Protein AF-A0A8H8NZ26-F1 (afdb_monomer_lite)

Secondary structure (DSSP, 8-state):
--PPPP-------------------------------------PPP------PPPPPTT-EEETTTTEEEEE-S-TTTT--S---PPPPP-HHHHHHHTGGGGSHHHHHHHHHHHHH--SHHHHHHHHHSTTTTTTSS-SSHHHHHHHHHTS--SSPPEEEEEEEPPTT-SSPEEEEEEE--HHHHHHHHHH-GGGGGGB--S-EEEE-SSTT--EE--SGGGSHHHHHHHHHHHHHHSS-----EEEEE--EE--SSTT--EE--EEEEETTB-TT-

Radius of gyration: 32.87 Å; chains: 1; bounding box: 56×68×106 Å

Organism: NCBI:txid456999

pLDDT: mean 75.02, std 23.71, range [22.98, 94.75]

Sequence (278 aa):
MGPPVQLEEATNSGNYDQESNGNEGSNIECNESKARVKGMDECKEPVRSRSEEPLPPQGRSWNKAQGVFIENYPNPLAGAPVSNKKQDPPDLVAYMRDCGPLGNPTIFETTKILMTTVPTDEGKDLHIKSTLYCGRVPWDKVEDLLHHVDQLPHGANWRIIEIEVHVEGKDVPHVAHLCAQDVVKIVVELMGNPWFVSYMKFAPERHWTAKKDGERIYNEMWTGDWWWNIQQLLNKAFGDATVAALIVSSNKTQVSILPGGQQVYPVYVLLGNICKSL

Structure (mmCIF, N/CA/C/O backbone):
data_AF-A0A8H8NZ26-F1
#
_entry.id   AF-A0A8H8NZ26-F1
#
loop_
_atom_site.group_PDB
_atom_site.id
_atom_site.type_symbol
_atom_site.label_atom_id
_atom_site.label_alt_id
_atom_site.label_comp_id
_atom_site.label_asym_id
_atom_site.label_entity_id
_atom_site.label_seq_id
_atom_site.pdbx_PDB_ins_code
_atom_site.Cartn_x
_atom_site.Cartn_y
_atom_site.Cartn_z
_atom_site.occupancy
_atom_site.B_iso_or_equiv
_atom_site.auth_seq_id
_atom_site.auth_comp_id
_atom_site.auth_asym_id
_atom_site.auth_atom_id
_atom_site.pdbx_PDB_model_num
ATOM 1 N N . MET A 1 1 ? 13.749 39.927 -34.289 1.00 39.56 1 MET A N 1
ATOM 2 C CA . MET A 1 1 ? 14.383 40.703 -33.204 1.00 39.56 1 MET A CA 1
ATOM 3 C C . MET A 1 1 ? 13.533 41.933 -32.945 1.00 39.56 1 MET A C 1
ATOM 5 O O . MET A 1 1 ? 13.565 42.861 -33.739 1.00 39.56 1 MET A O 1
ATOM 9 N N . GLY A 1 2 ? 12.731 41.892 -31.889 1.00 31.61 2 GLY A N 1
ATOM 10 C CA . GLY A 1 2 ? 12.118 43.056 -31.246 1.00 31.61 2 GLY A CA 1
ATOM 11 C C . GLY A 1 2 ? 12.437 42.938 -29.750 1.00 31.61 2 GLY A C 1
ATOM 12 O O . GLY A 1 2 ? 12.600 41.805 -29.286 1.00 31.61 2 GLY A O 1
ATOM 13 N N . PRO A 1 3 ? 12.646 44.041 -29.018 1.00 35.25 3 PRO A N 1
ATOM 14 C CA . PRO A 1 3 ? 13.147 43.970 -27.651 1.00 35.25 3 PRO A CA 1
ATOM 15 C C . PRO A 1 3 ? 12.059 43.452 -26.693 1.00 35.25 3 PRO A C 1
ATOM 17 O O . PRO A 1 3 ? 10.872 43.660 -26.955 1.00 35.25 3 PRO A O 1
ATOM 20 N N . PRO A 1 4 ? 12.431 42.790 -25.584 1.00 32.41 4 PRO A N 1
ATOM 21 C CA . PRO A 1 4 ? 11.479 42.414 -24.552 1.00 32.41 4 PRO A CA 1
ATOM 22 C C . PRO A 1 4 ? 11.077 43.642 -23.722 1.00 32.41 4 PRO A C 1
ATOM 24 O O . PRO A 1 4 ? 11.914 44.458 -23.338 1.00 32.41 4 PRO A O 1
ATOM 27 N N . VAL A 1 5 ? 9.777 43.747 -23.449 1.00 31.23 5 VAL A N 1
ATOM 28 C CA . VAL A 1 5 ? 9.182 44.705 -22.512 1.00 31.23 5 VAL A CA 1
ATOM 29 C C . VAL A 1 5 ? 9.592 44.303 -21.093 1.00 31.23 5 VAL A C 1
ATOM 31 O O . VAL A 1 5 ? 9.325 43.180 -20.670 1.00 31.23 5 VAL A O 1
ATOM 34 N N . GLN A 1 6 ? 10.263 45.205 -20.376 1.00 28.58 6 GLN A N 1
ATOM 35 C CA . GLN A 1 6 ? 10.531 45.062 -18.946 1.00 28.58 6 GLN A CA 1
ATOM 36 C C . GLN A 1 6 ? 9.267 45.419 -18.157 1.00 28.58 6 GLN A C 1
ATOM 38 O O . GLN A 1 6 ? 8.675 46.471 -18.388 1.00 28.58 6 GLN A O 1
ATOM 43 N N . LEU A 1 7 ? 8.863 44.553 -17.228 1.00 28.59 7 LEU A N 1
ATOM 44 C CA . LEU A 1 7 ? 7.940 44.900 -16.150 1.00 28.59 7 LEU A CA 1
ATOM 45 C C . LEU A 1 7 ? 8.776 45.029 -14.874 1.00 28.59 7 LEU A C 1
ATOM 47 O O . LEU A 1 7 ? 9.417 44.066 -14.458 1.00 28.59 7 LEU A O 1
ATOM 51 N N . GLU A 1 8 ? 8.815 46.242 -14.322 1.00 27.67 8 GLU A N 1
ATOM 52 C CA . GLU A 1 8 ? 9.462 46.579 -13.053 1.00 27.67 8 GLU A CA 1
ATOM 53 C C . GLU A 1 8 ? 8.780 45.855 -11.882 1.00 27.67 8 GLU A C 1
ATOM 55 O O . GLU A 1 8 ? 7.557 45.884 -11.737 1.00 27.67 8 GLU A O 1
ATOM 60 N N . GLU A 1 9 ? 9.587 45.237 -11.018 1.00 28.77 9 GLU A N 1
ATOM 61 C CA . GLU A 1 9 ? 9.164 44.791 -9.693 1.00 28.77 9 GLU A CA 1
ATOM 62 C C . GLU A 1 9 ? 9.082 45.999 -8.752 1.00 28.77 9 GLU A C 1
ATOM 64 O O . GLU A 1 9 ? 10.079 46.668 -8.479 1.00 28.77 9 GLU A O 1
ATOM 69 N N . ALA A 1 10 ? 7.888 46.262 -8.221 1.00 28.14 10 ALA A N 1
ATOM 70 C CA . ALA A 1 10 ? 7.717 47.157 -7.087 1.00 28.14 10 ALA A CA 1
ATOM 71 C C . ALA A 1 10 ? 8.167 46.435 -5.808 1.00 28.14 10 ALA A C 1
ATOM 73 O O . ALA A 1 10 ? 7.547 45.467 -5.363 1.00 28.14 10 ALA A O 1
ATOM 74 N N . THR A 1 11 ? 9.249 46.922 -5.208 1.00 28.94 11 THR A N 1
ATOM 75 C CA . THR A 1 11 ? 9.683 46.553 -3.864 1.00 28.94 11 THR A CA 1
ATOM 76 C C . THR A 1 11 ? 8.694 47.105 -2.837 1.00 28.94 11 THR A C 1
ATOM 78 O O . THR A 1 11 ? 8.390 48.297 -2.829 1.00 28.94 11 THR A O 1
ATOM 81 N N . ASN A 1 12 ? 8.205 46.256 -1.929 1.00 26.59 12 ASN A N 1
ATOM 82 C CA . ASN A 1 12 ? 7.692 46.735 -0.651 1.00 26.59 12 ASN A CA 1
ATOM 83 C C . ASN A 1 12 ? 8.303 45.927 0.496 1.00 26.59 12 ASN A C 1
ATOM 85 O O . ASN A 1 12 ? 8.144 44.713 0.607 1.00 26.59 12 ASN A O 1
ATOM 89 N N . SER A 1 13 ? 9.054 46.664 1.300 1.00 28.92 13 SER A N 1
ATOM 90 C CA . SER A 1 13 ? 9.766 46.290 2.511 1.00 28.92 13 SER A CA 1
ATOM 91 C C . SER A 1 13 ? 8.814 45.935 3.654 1.00 28.92 13 SER A C 1
ATOM 93 O O . SER A 1 13 ? 7.911 46.709 3.970 1.00 28.92 13 SER A O 1
ATOM 95 N N . GLY A 1 14 ? 9.081 44.822 4.336 1.00 25.88 14 GLY A N 1
ATOM 96 C CA . GLY A 1 14 ? 8.487 44.478 5.627 1.00 25.88 14 GLY A CA 1
ATOM 97 C C . GLY A 1 14 ? 9.526 43.788 6.508 1.00 25.88 14 GLY A C 1
ATOM 98 O O . GLY A 1 14 ? 9.921 42.662 6.222 1.00 25.88 14 GLY A O 1
ATOM 99 N N . ASN A 1 15 ? 9.987 44.511 7.530 1.00 25.66 15 ASN A N 1
ATOM 100 C CA . ASN A 1 15 ? 10.986 44.120 8.526 1.00 25.66 15 ASN A CA 1
ATOM 101 C C . ASN A 1 15 ? 10.617 42.837 9.288 1.00 25.66 15 ASN A C 1
ATOM 103 O O . ASN A 1 15 ? 9.482 42.694 9.738 1.00 25.66 15 ASN A O 1
ATOM 107 N N . TYR A 1 16 ? 11.617 41.992 9.548 1.00 25.17 16 TYR A N 1
ATOM 108 C CA . TYR A 1 16 ? 11.635 41.100 10.707 1.00 25.17 16 TYR A CA 1
ATOM 109 C C . TYR A 1 16 ? 12.971 41.262 11.431 1.00 25.17 16 TYR A C 1
ATOM 111 O O . TYR A 1 16 ? 14.024 40.890 10.912 1.00 25.17 16 TYR A O 1
ATOM 119 N N . ASP A 1 17 ? 12.889 41.859 12.617 1.00 28.05 17 ASP A N 1
ATOM 120 C CA . ASP A 1 17 ? 13.993 42.069 13.540 1.00 28.05 17 ASP A CA 1
ATOM 121 C C . ASP A 1 17 ? 14.477 40.736 14.128 1.00 28.05 17 ASP A C 1
ATOM 123 O O . ASP A 1 17 ? 13.695 39.890 14.570 1.00 28.05 17 ASP A O 1
ATOM 127 N N . GLN A 1 18 ? 15.799 40.568 14.122 1.00 27.97 18 GLN A N 1
ATOM 128 C CA . GLN A 1 18 ? 16.526 39.610 14.944 1.00 27.97 18 GLN A CA 1
ATOM 129 C C . GLN A 1 18 ? 16.786 40.252 16.306 1.00 27.97 18 GLN A C 1
ATOM 131 O O . GLN A 1 18 ? 17.376 41.327 16.350 1.00 27.97 18 GLN A O 1
ATOM 136 N N . GLU A 1 19 ? 16.479 39.562 17.403 1.00 28.20 19 GLU A N 1
ATOM 137 C CA . GLU A 1 19 ? 17.112 39.860 18.687 1.00 28.20 19 GLU A CA 1
ATOM 138 C C . GLU A 1 19 ? 17.553 38.597 19.425 1.00 28.20 19 GLU A C 1
ATOM 140 O O . GLU A 1 19 ? 17.043 37.489 19.257 1.00 28.20 19 GLU A O 1
ATOM 145 N N . SER A 1 20 ? 18.621 38.825 20.169 1.00 27.64 20 SER A N 1
ATOM 146 C CA . SER A 1 20 ? 19.724 37.954 20.523 1.00 27.64 20 SER A CA 1
ATOM 147 C C . SER A 1 20 ? 19.650 37.419 21.951 1.00 27.64 20 SER A C 1
ATOM 149 O O . SER A 1 20 ? 18.980 37.966 22.819 1.00 27.64 20 SER A O 1
ATOM 151 N N . ASN A 1 21 ? 20.449 36.377 22.186 1.00 27.86 21 ASN A N 1
ATOM 152 C CA . ASN A 1 21 ? 20.848 35.844 23.487 1.00 27.86 21 ASN A CA 1
ATOM 153 C C . ASN A 1 21 ? 21.190 36.918 24.537 1.00 27.86 21 ASN A C 1
ATOM 155 O O . ASN A 1 21 ? 21.932 37.857 24.253 1.00 27.86 21 ASN A O 1
ATOM 159 N N . GLY A 1 22 ? 20.792 36.655 25.784 1.00 25.78 22 GLY A N 1
ATOM 160 C CA . GLY A 1 22 ? 21.279 37.332 26.983 1.00 25.78 22 GLY A CA 1
ATOM 161 C C . GLY A 1 22 ? 21.255 36.377 28.176 1.00 25.78 22 GLY A C 1
ATOM 162 O O . GLY A 1 22 ? 20.196 35.983 28.651 1.00 25.78 22 GLY A O 1
ATOM 163 N N . ASN A 1 23 ? 22.445 35.972 28.604 1.00 27.66 23 ASN A N 1
ATOM 164 C CA . ASN A 1 23 ? 22.746 35.182 29.792 1.00 27.66 23 ASN A CA 1
ATOM 165 C C . ASN A 1 23 ? 23.060 36.156 30.931 1.00 27.66 23 ASN A C 1
ATOM 167 O O . ASN A 1 23 ? 23.924 36.998 30.723 1.00 27.66 23 ASN A O 1
ATOM 171 N N . GLU A 1 24 ? 22.453 36.027 32.111 1.00 27.73 24 GLU A N 1
ATOM 172 C CA . GLU A 1 24 ? 23.014 36.582 33.350 1.00 27.73 24 GLU A CA 1
ATOM 173 C C . GLU A 1 24 ? 22.367 35.924 34.574 1.00 27.73 24 GLU A C 1
ATOM 175 O O . GLU A 1 24 ? 21.148 35.800 34.680 1.00 27.73 24 GLU A O 1
ATOM 180 N N . GLY A 1 25 ? 23.223 35.423 35.464 1.00 23.91 25 GLY A N 1
ATOM 181 C CA . GLY A 1 25 ? 22.843 34.794 36.720 1.00 23.91 25 GLY A CA 1
ATOM 182 C C . GLY A 1 25 ? 22.971 35.731 37.917 1.00 23.91 25 GLY A C 1
ATOM 183 O O . GLY A 1 25 ? 23.136 36.941 37.778 1.00 23.91 25 GLY A O 1
ATOM 184 N N . SER A 1 26 ? 23.028 35.089 39.091 1.00 26.48 26 SER A N 1
ATOM 185 C CA . SER A 1 26 ? 23.256 35.659 40.429 1.00 26.48 26 SER A CA 1
ATOM 186 C C . SER A 1 26 ? 21.969 36.218 41.077 1.00 26.48 26 SER A C 1
ATOM 188 O O . SER A 1 26 ? 21.142 36.804 40.400 1.00 26.48 26 SER A O 1
ATOM 190 N N . ASN A 1 27 ? 21.690 36.090 42.375 1.00 24.23 27 ASN A N 1
ATOM 191 C CA . ASN A 1 27 ? 22.323 35.420 43.511 1.00 24.23 27 ASN A CA 1
ATOM 192 C C . ASN A 1 27 ? 21.434 35.712 44.750 1.00 24.23 27 ASN A C 1
ATOM 194 O O . ASN A 1 27 ? 20.750 36.731 44.737 1.00 24.23 27 ASN A O 1
ATOM 198 N N . ILE A 1 28 ? 21.589 34.930 45.835 1.00 25.72 28 ILE A N 1
ATOM 199 C CA . ILE A 1 28 ? 21.348 35.333 47.251 1.00 25.72 28 ILE A CA 1
ATOM 200 C C . ILE A 1 28 ? 19.840 35.417 47.647 1.00 25.72 28 ILE A C 1
ATOM 202 O O . ILE A 1 28 ? 19.027 35.947 46.912 1.00 25.72 28 ILE A O 1
ATOM 206 N N . GLU A 1 29 ? 19.314 34.853 48.743 1.00 25.86 29 GLU A N 1
ATOM 207 C CA . GLU A 1 29 ? 19.831 34.667 50.104 1.00 25.86 29 GLU A CA 1
ATOM 208 C C . GLU A 1 29 ? 19.035 33.572 50.849 1.00 25.86 29 GLU A C 1
ATOM 210 O O . GLU A 1 29 ? 17.821 33.442 50.685 1.00 25.86 29 GLU A O 1
ATOM 215 N N . CYS A 1 30 ? 19.720 32.818 51.710 1.00 22.98 30 CYS A N 1
ATOM 216 C CA . CYS 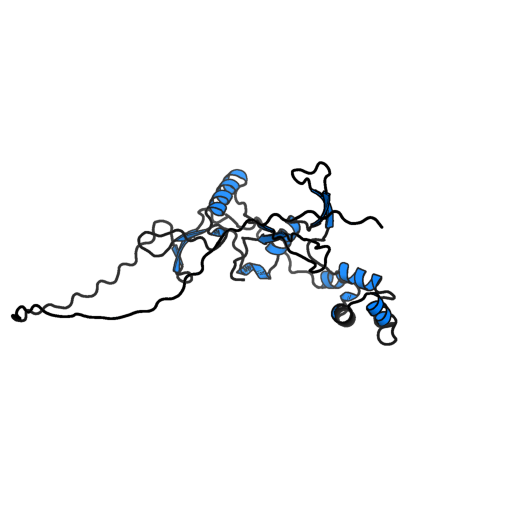A 1 30 ? 19.131 31.921 52.705 1.00 22.98 30 CYS A CA 1
ATOM 217 C C . CYS A 1 30 ? 19.147 32.572 54.099 1.00 22.98 30 CYS A C 1
ATOM 219 O O . CYS A 1 30 ? 20.013 33.398 54.378 1.00 22.98 30 CYS A O 1
ATOM 221 N N . ASN A 1 31 ? 18.310 32.011 54.987 1.00 24.97 31 ASN A N 1
ATOM 222 C CA . ASN A 1 31 ? 18.344 32.048 56.463 1.00 24.97 31 ASN A CA 1
ATOM 223 C C . ASN A 1 31 ? 17.676 33.263 57.136 1.00 24.97 31 ASN A C 1
ATOM 225 O O . ASN A 1 31 ? 17.695 34.368 56.628 1.00 24.97 31 ASN A O 1
ATOM 229 N N . GLU A 1 32 ? 17.055 33.175 58.313 1.00 26.30 32 GLU A N 1
ATOM 230 C CA . GLU A 1 32 ? 16.882 32.115 59.313 1.00 26.30 32 GLU A CA 1
ATOM 231 C C . GLU A 1 32 ? 15.744 32.575 60.247 1.00 26.30 32 GLU A C 1
ATOM 233 O O . GLU A 1 32 ? 15.621 33.764 60.538 1.00 26.30 32 GLU A O 1
ATOM 238 N N . SER A 1 33 ? 14.949 31.663 60.808 1.00 28.77 33 SER A N 1
ATOM 239 C CA . SER A 1 33 ? 14.207 31.937 62.048 1.00 28.77 33 SER A CA 1
ATOM 240 C C . SER A 1 33 ? 14.036 30.647 62.843 1.00 28.77 33 SER A C 1
ATOM 242 O O . SER A 1 33 ? 13.286 29.747 62.476 1.00 28.77 33 SER A O 1
ATOM 244 N N . LYS A 1 34 ? 14.802 30.565 63.933 1.00 28.77 34 LYS A N 1
ATOM 245 C CA . LYS A 1 34 ? 14.852 29.474 64.912 1.00 28.77 34 LYS A CA 1
ATOM 246 C C . LYS A 1 34 ? 13.561 29.385 65.729 1.00 28.77 34 LYS A C 1
ATOM 248 O O . LYS A 1 34 ? 13.158 30.381 66.321 1.00 28.77 34 LYS A O 1
ATOM 253 N N . ALA A 1 35 ? 13.049 28.170 65.938 1.00 27.19 35 ALA A N 1
ATOM 254 C CA . ALA A 1 35 ? 12.317 27.832 67.162 1.00 27.19 35 ALA A CA 1
ATOM 255 C C . ALA A 1 35 ? 12.348 26.321 67.492 1.00 27.19 35 ALA A C 1
ATOM 257 O O . ALA A 1 35 ? 11.622 25.522 66.920 1.00 27.19 35 ALA A O 1
ATOM 258 N N . ARG A 1 36 ? 13.181 25.997 68.494 1.00 26.19 36 ARG A N 1
ATOM 259 C CA . ARG A 1 36 ? 12.934 25.123 69.663 1.00 26.19 36 ARG A CA 1
ATOM 260 C C . ARG A 1 36 ? 12.540 23.643 69.456 1.00 26.19 36 ARG A C 1
ATOM 262 O O . ARG A 1 36 ? 11.397 23.304 69.188 1.00 26.19 36 ARG A O 1
ATOM 269 N N . VAL A 1 37 ? 13.483 22.761 69.802 1.00 30.89 37 VAL A N 1
ATOM 270 C CA . VAL A 1 37 ? 13.300 21.310 69.993 1.00 30.89 37 VAL A CA 1
ATOM 271 C C . VAL A 1 37 ? 12.624 21.006 71.338 1.00 30.89 37 VAL A C 1
ATOM 273 O O . VAL A 1 37 ? 13.026 21.544 72.374 1.00 30.89 37 VAL A O 1
ATOM 276 N N . LYS A 1 38 ? 11.656 20.080 71.335 1.00 29.25 38 LYS A N 1
ATOM 277 C CA . LYS A 1 38 ? 11.239 19.301 72.511 1.00 29.25 38 LYS A CA 1
ATOM 278 C C . LYS A 1 38 ? 10.879 17.867 72.088 1.00 29.25 38 LYS A C 1
ATOM 280 O O . LYS A 1 38 ? 9.922 17.693 71.354 1.00 29.25 38 LYS A O 1
ATOM 285 N N . GLY A 1 39 ? 11.673 16.913 72.586 1.00 30.39 39 GLY A N 1
ATOM 286 C CA . GLY A 1 39 ? 11.290 15.581 73.088 1.00 30.39 39 GLY A CA 1
ATOM 287 C C . GLY A 1 39 ? 10.544 14.601 72.177 1.00 30.39 39 GLY A C 1
ATOM 288 O O . GLY A 1 39 ? 9.402 14.844 71.824 1.00 30.39 39 GLY A O 1
ATOM 289 N N . MET A 1 40 ? 11.195 13.462 71.912 1.00 31.41 40 MET A N 1
ATOM 290 C CA . MET A 1 40 ? 10.670 12.247 71.277 1.00 31.41 40 MET A CA 1
ATOM 291 C C . MET A 1 40 ? 9.328 11.761 71.844 1.00 31.41 40 MET A C 1
ATOM 293 O O . MET A 1 40 ? 9.236 11.512 73.041 1.00 31.41 40 MET A O 1
ATOM 297 N N . ASP A 1 41 ? 8.394 11.471 70.936 1.00 29.70 41 ASP A N 1
ATOM 298 C CA . ASP A 1 41 ? 7.426 10.378 71.055 1.00 29.70 41 ASP A CA 1
ATOM 299 C C . ASP A 1 41 ? 7.602 9.463 69.828 1.00 29.70 41 ASP A C 1
ATOM 301 O O . ASP A 1 41 ? 7.768 9.932 68.698 1.00 29.70 41 ASP A O 1
ATOM 305 N N . GLU A 1 42 ? 7.639 8.150 70.061 1.00 36.75 42 GLU A N 1
ATOM 306 C CA . GLU A 1 42 ? 7.800 7.105 69.045 1.00 36.75 42 GLU A CA 1
ATOM 307 C C . GLU A 1 42 ? 6.646 7.122 68.023 1.00 36.75 42 GLU A C 1
ATOM 309 O O . GLU A 1 42 ? 5.584 6.535 68.237 1.00 36.75 42 GLU A O 1
ATOM 314 N N . CYS A 1 43 ? 6.867 7.735 66.860 1.00 26.91 43 CYS A N 1
ATOM 315 C CA . CYS A 1 43 ? 5.994 7.572 65.700 1.00 26.91 43 CYS A CA 1
ATOM 316 C C . CYS A 1 43 ? 6.454 6.368 64.873 1.00 26.91 43 CYS A C 1
ATOM 318 O O . CYS A 1 43 ? 7.444 6.432 64.144 1.00 26.91 43 CYS A O 1
ATOM 320 N N . LYS A 1 44 ? 5.707 5.265 64.979 1.00 34.75 44 LYS A N 1
ATOM 321 C CA . LYS A 1 44 ? 5.771 4.127 64.052 1.00 34.75 44 LYS A CA 1
ATOM 322 C C . LYS A 1 44 ? 5.661 4.638 62.611 1.00 34.75 44 LYS A C 1
ATOM 324 O O . LYS A 1 44 ? 4.748 5.403 62.304 1.00 34.75 44 LYS A O 1
ATOM 329 N N . GLU A 1 45 ? 6.571 4.205 61.739 1.00 31.34 45 GLU A N 1
ATOM 330 C CA . GLU A 1 45 ? 6.502 4.511 60.308 1.00 31.34 45 GLU A CA 1
ATOM 331 C C . GLU A 1 45 ? 5.134 4.093 59.738 1.00 31.34 45 GLU A C 1
ATOM 333 O O . GLU A 1 45 ? 4.686 2.965 59.987 1.00 31.34 45 GLU A O 1
ATOM 338 N N . PRO A 1 46 ? 4.447 4.951 58.963 1.00 33.62 46 PRO A N 1
ATOM 339 C CA . PRO A 1 46 ? 3.268 4.518 58.245 1.00 3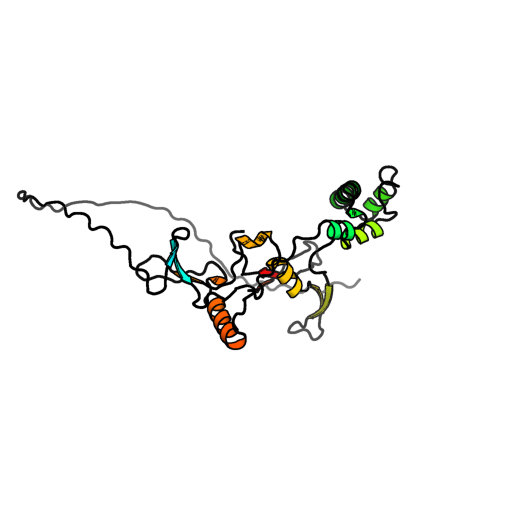3.62 46 PRO A CA 1
ATOM 340 C C . PRO A 1 46 ? 3.711 3.533 57.163 1.00 33.62 46 PRO A C 1
ATOM 342 O O . PRO A 1 46 ? 4.487 3.863 56.265 1.00 33.62 46 PRO A O 1
ATOM 345 N N . VAL A 1 47 ? 3.196 2.308 57.261 1.00 37.91 47 VAL A N 1
ATOM 346 C CA . VAL A 1 47 ? 3.237 1.306 56.195 1.00 37.91 47 VAL A CA 1
ATOM 347 C C . VAL A 1 47 ? 2.821 2.001 54.901 1.00 37.91 47 VAL A C 1
ATOM 349 O O . VAL A 1 47 ? 1.692 2.480 54.803 1.00 37.91 47 VAL A O 1
ATOM 352 N N . ARG A 1 48 ? 3.741 2.086 53.927 1.00 35.00 48 ARG A N 1
ATOM 353 C CA . ARG A 1 48 ? 3.451 2.580 52.574 1.00 35.00 48 ARG A CA 1
ATOM 354 C C . ARG A 1 48 ? 2.225 1.833 52.061 1.00 35.00 48 ARG A C 1
ATOM 356 O O . ARG A 1 48 ? 2.312 0.645 51.743 1.00 35.00 48 ARG A O 1
ATOM 363 N N . SER A 1 49 ? 1.091 2.526 52.001 1.00 36.34 49 SER A N 1
ATOM 364 C CA . SER A 1 49 ? -0.077 2.037 51.292 1.00 36.34 49 SER A CA 1
ATOM 365 C C . SER A 1 49 ? 0.356 1.802 49.852 1.00 36.34 49 SER A C 1
ATOM 367 O O . SER A 1 49 ? 0.914 2.673 49.183 1.00 36.34 49 SER A O 1
ATOM 369 N N . ARG A 1 50 ? 0.187 0.556 49.416 1.00 37.50 50 ARG A N 1
ATOM 370 C CA . ARG A 1 50 ? 0.367 0.137 48.034 1.00 37.50 50 ARG A CA 1
ATOM 371 C C . ARG A 1 50 ? -0.501 1.075 47.193 1.00 37.50 50 ARG A C 1
ATOM 373 O O . ARG A 1 50 ? -1.708 1.109 47.404 1.00 37.50 50 ARG A O 1
ATOM 380 N N . SER A 1 51 ? 0.124 1.880 46.338 1.00 38.91 51 SER A N 1
ATOM 381 C CA . SER A 1 51 ? -0.548 2.801 45.426 1.00 38.91 51 SER A CA 1
ATOM 382 C C . SER A 1 51 ? -1.662 2.035 44.717 1.00 38.91 51 SER A C 1
ATOM 384 O O . SER A 1 51 ? -1.375 1.076 44.002 1.00 38.91 51 SER A O 1
ATOM 386 N N . GLU A 1 52 ? -2.919 2.398 44.971 1.00 42.47 52 GLU A N 1
ATOM 387 C CA . GLU A 1 52 ? -4.050 1.839 44.238 1.00 42.47 52 GLU A CA 1
ATOM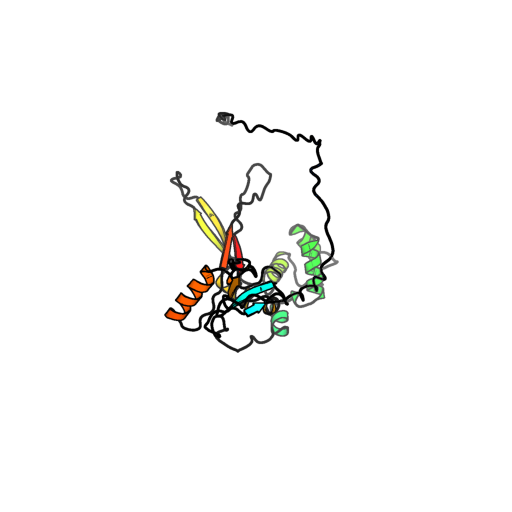 388 C C . GLU A 1 52 ? -3.857 2.194 42.764 1.00 42.47 52 GLU A C 1
ATOM 390 O O . GLU A 1 52 ? -3.833 3.370 42.390 1.00 42.47 52 GLU A O 1
ATOM 395 N N . GLU A 1 53 ? -3.645 1.172 41.935 1.00 44.41 53 GLU A N 1
ATOM 396 C CA . GLU A 1 53 ? -3.678 1.329 40.488 1.00 44.41 53 GLU A CA 1
ATOM 397 C C . GLU A 1 53 ? -5.061 1.889 40.124 1.00 44.41 53 GLU A C 1
ATOM 399 O O . GLU A 1 53 ? -6.073 1.298 40.517 1.00 44.41 53 GLU A O 1
ATOM 404 N N . PRO A 1 54 ? -5.143 3.042 39.434 1.00 49.47 54 PRO A N 1
ATOM 405 C CA . PRO A 1 54 ? -6.426 3.612 39.061 1.00 49.47 54 PRO A CA 1
ATOM 406 C C . PRO A 1 54 ? -7.188 2.591 38.213 1.00 49.47 54 PRO A C 1
ATOM 408 O O . PRO A 1 54 ? -6.694 2.129 37.183 1.00 49.47 54 PRO A O 1
ATOM 411 N N . LEU A 1 55 ? -8.384 2.220 38.677 1.00 52.34 55 LEU A N 1
ATOM 412 C CA . LEU A 1 55 ? -9.278 1.326 37.950 1.00 52.34 55 LEU A CA 1
ATOM 413 C C . LEU A 1 55 ? -9.503 1.896 36.539 1.00 52.34 55 LEU A C 1
ATOM 415 O O . LEU A 1 55 ? -9.781 3.094 36.417 1.00 52.34 55 LEU A O 1
ATOM 419 N N . PRO A 1 56 ? -9.385 1.082 35.475 1.00 57.69 56 PRO A N 1
ATOM 420 C CA . PRO A 1 56 ? -9.652 1.553 34.125 1.00 57.69 56 PRO A CA 1
ATOM 421 C C . PRO A 1 56 ? -11.065 2.154 34.064 1.00 57.69 56 PRO A C 1
ATOM 423 O O . PRO A 1 56 ? -12.012 1.515 34.538 1.00 57.69 56 PRO A O 1
ATOM 426 N N . PRO A 1 57 ? -11.248 3.345 33.462 1.00 64.25 57 PRO A N 1
ATOM 427 C CA . PRO A 1 57 ? -12.575 3.834 33.110 1.00 64.25 57 PRO A CA 1
ATOM 428 C C . PRO A 1 57 ? -13.313 2.738 32.327 1.00 64.25 57 PRO A C 1
ATOM 430 O O . PRO A 1 57 ? -12.705 2.073 31.485 1.00 64.25 57 PRO A O 1
ATOM 433 N N . GLN A 1 58 ? -14.586 2.498 32.654 1.00 66.44 58 GLN A N 1
ATOM 434 C CA . GLN A 1 58 ? -15.362 1.336 32.196 1.00 66.44 58 GLN A CA 1
ATOM 435 C C . GLN A 1 58 ? -15.171 1.040 30.695 1.00 66.44 58 GLN A C 1
ATOM 437 O O . GLN A 1 58 ? -15.258 1.937 29.861 1.00 66.44 58 GLN A O 1
ATOM 442 N N . GLY A 1 59 ? -14.912 -0.230 30.358 1.00 73.56 59 GLY A N 1
ATOM 443 C CA . GLY A 1 59 ? -14.741 -0.697 28.973 1.00 73.56 59 GLY A CA 1
ATOM 444 C C . GLY A 1 59 ? -13.324 -0.572 28.395 1.00 73.56 59 GLY A C 1
ATOM 445 O O . GLY A 1 59 ? -13.116 -0.922 27.234 1.00 73.56 59 GLY A O 1
ATOM 446 N N . ARG A 1 60 ? -12.341 -0.107 29.179 1.00 83.62 60 ARG A N 1
ATOM 447 C CA . ARG A 1 60 ? -10.942 0.038 28.740 1.00 83.62 60 ARG A CA 1
ATOM 448 C C . ARG A 1 60 ? -10.047 -1.066 29.294 1.00 83.62 60 ARG A C 1
ATOM 450 O O . ARG A 1 60 ? -10.141 -1.437 30.461 1.00 83.62 60 ARG A O 1
ATOM 457 N N . SER A 1 61 ? -9.133 -1.550 28.462 1.00 86.81 61 SER A N 1
ATOM 458 C CA . SER A 1 61 ? -8.094 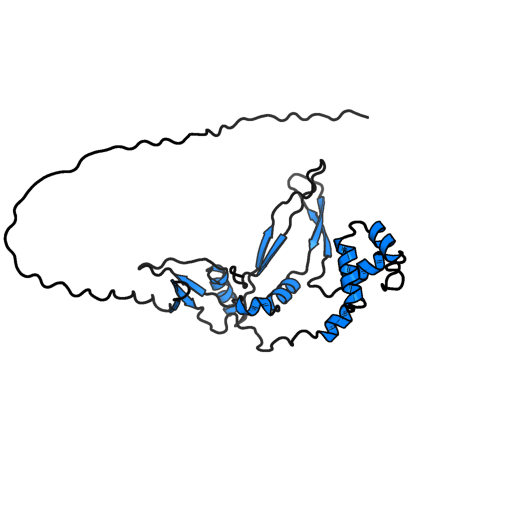-2.515 28.832 1.00 86.81 61 SER A CA 1
ATOM 459 C C . SER A 1 61 ? -6.725 -1.835 28.876 1.00 86.81 61 SER A C 1
ATOM 461 O O . SER A 1 61 ? -6.438 -0.959 28.064 1.00 86.81 61 SER A O 1
ATOM 463 N N . TRP A 1 62 ? -5.878 -2.190 29.843 1.00 87.94 62 TRP A N 1
ATOM 464 C CA . TRP A 1 62 ? -4.523 -1.639 29.931 1.00 87.94 62 TRP A CA 1
ATOM 465 C C . TRP A 1 62 ? -3.574 -2.373 28.981 1.00 87.94 62 TRP A C 1
ATOM 467 O O . TRP A 1 62 ? -3.357 -3.580 29.123 1.00 87.94 62 TRP A O 1
ATOM 477 N N . ASN A 1 63 ? -2.960 -1.645 28.049 1.00 87.19 63 ASN A N 1
ATOM 478 C CA . ASN A 1 63 ? -1.904 -2.170 27.194 1.00 87.19 63 ASN A CA 1
ATOM 479 C C . ASN A 1 63 ? -0.532 -1.819 27.787 1.00 87.19 63 ASN A C 1
ATOM 481 O O . ASN A 1 63 ? -0.070 -0.683 27.692 1.00 87.19 63 ASN A O 1
ATOM 485 N N . LYS A 1 64 ? 0.145 -2.819 28.365 1.00 85.25 64 LYS A N 1
ATOM 486 C CA . LYS A 1 64 ? 1.473 -2.653 28.984 1.00 85.25 64 LYS A CA 1
ATOM 487 C C . LYS A 1 64 ? 2.566 -2.252 27.993 1.00 85.25 64 LYS A C 1
ATOM 489 O O . LYS A 1 64 ? 3.472 -1.529 28.382 1.00 85.25 64 LYS A O 1
ATOM 494 N N . ALA A 1 65 ? 2.498 -2.727 26.748 1.00 84.75 65 ALA A N 1
ATOM 495 C CA . ALA A 1 65 ? 3.531 -2.463 25.747 1.00 84.75 65 ALA A CA 1
ATOM 496 C C . ALA A 1 65 ? 3.517 -1.000 25.289 1.00 84.75 65 ALA A C 1
ATOM 498 O O . ALA A 1 65 ? 4.566 -0.415 25.049 1.00 84.75 65 ALA A O 1
ATOM 499 N N . GLN A 1 66 ? 2.325 -0.409 25.197 1.00 82.88 66 GLN A N 1
ATOM 500 C CA . GLN A 1 66 ? 2.146 0.980 24.774 1.00 82.88 66 GLN A CA 1
ATOM 501 C C . GLN A 1 66 ? 1.992 1.954 25.951 1.00 82.88 66 GLN A C 1
ATOM 503 O O . GLN A 1 66 ? 2.115 3.159 25.759 1.00 82.88 66 GLN A O 1
ATOM 508 N N . GLY A 1 67 ? 1.725 1.457 27.163 1.00 87.94 67 GLY A N 1
ATOM 509 C CA . GLY A 1 67 ? 1.486 2.292 28.341 1.00 87.94 67 GLY A CA 1
ATOM 510 C C . GLY A 1 67 ? 0.195 3.113 28.248 1.00 87.94 67 GLY A C 1
ATOM 511 O O . GLY A 1 67 ? 0.147 4.237 28.748 1.00 87.94 67 GLY A O 1
ATOM 512 N N . VAL A 1 68 ? -0.837 2.580 27.581 1.00 90.50 68 VAL A N 1
ATOM 513 C CA . VAL A 1 68 ? -2.109 3.277 27.321 1.00 90.50 68 VAL A CA 1
ATOM 514 C C . VAL A 1 68 ? -3.315 2.412 27.672 1.00 90.50 68 VAL A C 1
ATOM 516 O O . VAL A 1 68 ? -3.258 1.180 27.631 1.00 90.50 68 VAL A O 1
ATOM 519 N N . PHE A 1 69 ? -4.436 3.063 27.972 1.00 90.81 69 PHE A N 1
ATOM 520 C CA . PHE A 1 69 ? -5.739 2.410 28.054 1.00 90.81 69 PHE A CA 1
ATOM 521 C C . PHE A 1 69 ? -6.378 2.338 26.665 1.00 90.81 69 PHE A C 1
ATOM 523 O O . PHE A 1 69 ? -6.496 3.359 25.989 1.00 90.81 69 PHE A O 1
ATOM 530 N N . ILE A 1 70 ? -6.815 1.147 26.256 1.00 91.88 70 ILE A N 1
ATOM 531 C CA . ILE A 1 70 ? -7.431 0.881 24.953 1.00 91.88 70 ILE A CA 1
ATOM 532 C C . ILE A 1 70 ? -8.893 0.485 25.139 1.00 91.88 70 ILE A C 1
ATOM 534 O O . ILE A 1 70 ? -9.209 -0.485 25.832 1.00 91.88 70 ILE A O 1
ATOM 538 N N . GLU A 1 71 ? -9.774 1.223 24.481 1.00 92.56 71 GLU A N 1
ATOM 539 C CA . GLU A 1 71 ? -11.162 0.857 24.219 1.00 92.56 71 GLU A CA 1
ATOM 540 C C . GLU A 1 71 ? -11.241 0.282 22.799 1.00 92.56 71 GLU A C 1
ATOM 542 O O . GLU A 1 71 ? -10.962 0.973 21.816 1.00 92.56 71 GLU A O 1
ATOM 547 N N . ASN A 1 72 ? -11.582 -1.001 22.700 1.00 91.38 72 ASN A N 1
ATOM 548 C CA . ASN A 1 72 ? -11.769 -1.672 21.416 1.00 91.38 72 ASN A CA 1
ATOM 549 C C . ASN A 1 72 ? -13.160 -1.375 20.861 1.00 91.38 72 ASN A C 1
ATOM 551 O O . ASN A 1 72 ? -14.115 -1.186 21.620 1.00 91.38 72 ASN A O 1
ATOM 555 N N . TYR A 1 73 ? -13.286 -1.380 19.537 1.00 90.19 73 TYR A N 1
ATOM 556 C CA . TYR A 1 73 ? -14.589 -1.237 18.905 1.00 90.19 73 TYR A CA 1
ATOM 557 C C . TYR A 1 73 ? -15.551 -2.370 19.326 1.00 90.19 73 TYR A C 1
ATOM 559 O O . TYR A 1 73 ? -15.142 -3.532 19.325 1.00 90.19 73 TYR A O 1
ATOM 567 N N . PRO A 1 74 ? -16.826 -2.081 19.665 1.00 87.69 74 PRO A N 1
ATOM 568 C CA . PRO A 1 74 ? -17.737 -3.079 20.237 1.00 87.69 74 PRO A CA 1
ATOM 569 C C . PRO A 1 74 ? -18.053 -4.278 19.334 1.00 87.69 74 PRO A C 1
ATOM 571 O O . PRO A 1 74 ? -18.410 -5.339 19.837 1.00 87.69 74 PRO A O 1
ATOM 574 N N . ASN A 1 75 ? -17.965 -4.116 18.010 1.00 83.00 75 ASN A N 1
ATOM 575 C CA . ASN A 1 75 ? -18.210 -5.203 17.066 1.00 83.00 75 ASN A CA 1
ATOM 576 C C . ASN A 1 75 ? -16.900 -5.969 16.785 1.00 83.00 75 ASN A C 1
ATOM 578 O O . ASN A 1 75 ? -16.017 -5.395 16.146 1.00 83.00 75 ASN A O 1
ATOM 582 N N . PRO A 1 76 ? -16.780 -7.251 17.182 1.00 74.88 76 PRO A N 1
ATOM 583 C CA . PRO A 1 76 ? -15.576 -8.051 16.945 1.00 74.88 76 PRO A CA 1
ATOM 584 C C . PRO A 1 76 ? -15.345 -8.387 15.465 1.00 74.88 76 PRO A C 1
ATOM 586 O O . PRO A 1 76 ? -14.235 -8.763 15.097 1.00 74.88 76 PRO A O 1
ATOM 589 N N . LEU A 1 77 ? -16.376 -8.265 14.623 1.00 73.81 77 LEU A N 1
ATOM 590 C CA . LEU A 1 77 ? -16.296 -8.458 13.176 1.00 73.81 77 LEU A CA 1
ATOM 591 C C . LEU A 1 77 ? -16.019 -7.148 12.424 1.00 73.81 77 LEU A C 1
ATOM 593 O O . LEU A 1 77 ? -15.815 -7.176 11.213 1.00 73.81 77 LEU A O 1
ATOM 597 N N . ALA A 1 78 ? -15.978 -5.999 13.111 1.00 71.88 78 ALA A N 1
ATOM 598 C CA . ALA A 1 78 ? -15.591 -4.747 12.472 1.00 71.88 78 ALA A CA 1
ATOM 599 C C . ALA A 1 78 ? -14.143 -4.845 11.987 1.00 71.88 78 ALA A C 1
ATOM 601 O O . ALA A 1 78 ? -13.228 -5.061 12.781 1.00 71.88 78 ALA A O 1
ATOM 602 N N . GLY A 1 79 ? -13.943 -4.696 10.680 1.00 65.12 79 GLY A N 1
ATOM 603 C CA . GLY A 1 79 ? -12.628 -4.883 10.078 1.00 65.12 79 GLY A CA 1
ATOM 604 C C . GLY A 1 79 ? -12.227 -6.340 9.833 1.00 65.12 79 GLY A C 1
ATOM 605 O O . GLY A 1 79 ? -11.128 -6.592 9.346 1.00 65.12 79 GLY A O 1
ATOM 606 N N . ALA A 1 80 ? -13.067 -7.325 10.156 1.00 66.69 80 ALA A N 1
ATOM 607 C CA . ALA A 1 80 ? -12.771 -8.686 9.739 1.00 66.69 80 ALA A CA 1
ATOM 608 C C . ALA A 1 80 ? -12.810 -8.752 8.200 1.00 66.69 80 ALA A C 1
ATOM 610 O O . ALA A 1 80 ? -13.740 -8.214 7.587 1.00 66.69 80 ALA A O 1
ATOM 611 N N . PRO A 1 81 ? -11.831 -9.406 7.545 1.00 61.22 81 PRO A N 1
ATOM 612 C CA . PRO A 1 81 ? -11.949 -9.671 6.123 1.00 61.22 81 PRO A CA 1
ATOM 613 C C . PRO A 1 81 ? -13.245 -10.451 5.885 1.00 61.22 81 PRO A C 1
ATOM 615 O O . PRO A 1 81 ? -13.531 -11.427 6.576 1.00 61.22 81 PRO A O 1
ATOM 618 N N . VAL A 1 82 ? -14.018 -10.036 4.877 1.00 60.34 82 VAL A N 1
ATOM 619 C CA . VAL A 1 82 ? -15.315 -10.643 4.506 1.00 60.34 82 VAL A CA 1
ATOM 620 C C . VAL A 1 82 ? -15.186 -12.151 4.216 1.00 60.34 82 VAL A C 1
ATOM 622 O O . VAL A 1 82 ? -16.168 -12.889 4.209 1.00 60.34 82 VAL A O 1
ATOM 625 N N . SER A 1 83 ? -13.961 -12.636 3.996 1.00 61.22 83 SER A N 1
ATOM 626 C CA . SER A 1 83 ? -13.642 -14.026 3.718 1.00 61.22 83 SER A CA 1
ATOM 627 C C . SER A 1 83 ? -12.404 -14.482 4.492 1.00 61.22 83 SER A C 1
ATOM 629 O O . SER A 1 83 ? -11.371 -13.819 4.479 1.00 61.22 83 SER A O 1
ATOM 631 N N . ASN A 1 84 ? -12.478 -15.685 5.070 1.00 61.34 84 ASN A N 1
ATOM 632 C CA . ASN A 1 84 ? -11.325 -16.398 5.637 1.00 61.34 84 ASN A CA 1
ATOM 633 C C . ASN A 1 84 ? -10.477 -17.115 4.569 1.00 61.34 84 ASN A C 1
ATOM 635 O O . ASN A 1 84 ? -9.518 -17.813 4.909 1.00 61.34 84 ASN A O 1
ATOM 639 N N . LYS A 1 85 ? -10.832 -16.997 3.280 1.00 60.84 85 LYS A N 1
ATOM 640 C CA . LYS A 1 85 ? -10.002 -17.521 2.191 1.00 60.84 85 LYS A CA 1
ATOM 641 C C . LYS A 1 85 ? -8.709 -16.719 2.154 1.00 60.84 85 LYS A C 1
ATOM 643 O O . LYS A 1 85 ? -8.712 -15.550 1.780 1.00 60.84 85 LYS A O 1
ATOM 648 N N . LYS A 1 86 ? -7.613 -17.362 2.542 1.00 64.88 86 LYS A N 1
ATOM 649 C CA . LYS A 1 86 ? -6.275 -16.844 2.273 1.00 64.88 86 LYS A CA 1
ATOM 650 C C . LYS A 1 86 ? -6.078 -16.861 0.762 1.00 64.88 86 LYS A C 1
ATOM 652 O O . LYS A 1 86 ? -6.475 -17.828 0.116 1.00 64.88 86 LYS A O 1
ATOM 657 N N . GLN A 1 87 ? -5.511 -15.791 0.215 1.00 66.38 87 GLN A N 1
ATOM 658 C CA . GLN A 1 87 ? -5.028 -15.821 -1.157 1.00 66.38 87 GLN A CA 1
ATOM 659 C C . GLN A 1 87 ? -4.000 -16.950 -1.257 1.00 66.38 87 GLN A C 1
ATOM 661 O O . GLN A 1 87 ? -3.176 -17.113 -0.349 1.00 66.38 87 GLN A O 1
ATOM 666 N N . ASP A 1 88 ? -4.097 -17.759 -2.311 1.00 70.94 88 ASP A N 1
ATOM 667 C CA . ASP A 1 88 ? -3.107 -18.798 -2.560 1.00 70.94 88 ASP A CA 1
ATOM 668 C C . ASP A 1 88 ? -1.716 -18.153 -2.642 1.00 70.94 88 ASP A C 1
ATOM 670 O O . ASP A 1 88 ? -1.594 -17.005 -3.095 1.00 70.94 88 ASP A O 1
ATOM 674 N N . PRO A 1 89 ? -0.662 -18.841 -2.167 1.00 72.06 89 PRO A N 1
ATOM 675 C CA . PRO A 1 89 ? 0.691 -18.335 -2.319 1.00 72.06 89 PRO A CA 1
ATOM 676 C C . PRO A 1 89 ? 0.951 -18.010 -3.798 1.00 72.06 89 PRO A C 1
ATOM 678 O O . PRO A 1 89 ? 0.457 -18.731 -4.670 1.00 72.06 89 PRO A O 1
ATOM 681 N N . PRO A 1 90 ? 1.701 -16.934 -4.093 1.00 76.12 90 PRO A N 1
ATOM 682 C CA . PRO A 1 90 ? 1.947 -16.528 -5.468 1.00 76.12 90 PRO A CA 1
ATOM 683 C C . PRO A 1 90 ? 2.563 -17.691 -6.251 1.00 76.12 90 PRO A C 1
ATOM 685 O O . PRO A 1 90 ? 3.545 -18.295 -5.811 1.00 76.12 90 PRO A O 1
ATOM 688 N N . ASP A 1 91 ? 1.974 -18.013 -7.403 1.00 85.88 91 ASP A N 1
ATOM 689 C CA . ASP A 1 91 ? 2.500 -19.036 -8.301 1.00 85.88 91 ASP A CA 1
ATOM 690 C C . ASP A 1 91 ? 3.795 -18.518 -8.933 1.00 85.88 91 ASP A C 1
ATOM 692 O O . ASP A 1 91 ? 3.791 -17.770 -9.910 1.00 85.88 91 ASP A O 1
ATOM 696 N N . LEU A 1 92 ? 4.922 -18.917 -8.344 1.00 85.62 92 LEU A N 1
ATOM 697 C CA . LEU A 1 92 ? 6.248 -18.522 -8.808 1.00 85.62 92 LEU A CA 1
ATOM 698 C C . LEU A 1 92 ? 6.545 -19.041 -10.220 1.00 85.62 92 LEU A C 1
ATOM 700 O O . LEU A 1 92 ? 7.339 -18.433 -10.933 1.00 85.62 92 LEU A O 1
ATOM 704 N N . VAL A 1 93 ? 5.926 -20.148 -10.641 1.00 87.31 93 VAL A N 1
ATOM 705 C CA . VAL A 1 93 ? 6.127 -20.706 -11.985 1.00 87.31 93 VAL A CA 1
ATOM 706 C C . VAL A 1 93 ? 5.376 -19.868 -13.013 1.00 87.31 93 VAL A C 1
ATOM 708 O O . VAL A 1 93 ? 5.942 -19.552 -14.060 1.00 87.31 93 VAL A O 1
ATOM 711 N N . ALA A 1 94 ? 4.135 -19.478 -12.710 1.00 87.50 94 ALA A N 1
ATOM 712 C CA . ALA A 1 94 ? 3.398 -18.514 -13.524 1.00 87.50 94 ALA A CA 1
ATOM 713 C C . ALA A 1 94 ? 4.136 -17.171 -13.579 1.00 87.50 94 ALA A C 1
ATOM 715 O O . ALA A 1 94 ? 4.403 -16.681 -14.669 1.00 87.50 94 ALA A O 1
ATOM 716 N N . TYR A 1 95 ? 4.593 -16.657 -12.434 1.00 86.69 95 TYR A N 1
ATOM 717 C CA . TYR A 1 95 ? 5.367 -15.415 -12.366 1.00 86.69 95 TYR A CA 1
ATOM 718 C C . TYR A 1 95 ? 6.613 -15.453 -13.262 1.00 86.69 95 TYR A C 1
ATOM 720 O O . TYR A 1 95 ? 6.826 -14.560 -14.076 1.00 86.69 95 TYR A O 1
ATOM 728 N N . MET A 1 96 ? 7.422 -16.515 -13.168 1.00 89.69 96 MET A N 1
ATOM 729 C CA . MET A 1 96 ? 8.627 -16.658 -13.995 1.00 89.69 96 MET A CA 1
ATOM 730 C C . MET A 1 96 ? 8.308 -16.809 -15.485 1.00 89.69 96 MET A C 1
ATOM 732 O O . MET A 1 96 ? 9.101 -16.377 -16.320 1.00 89.69 96 MET A O 1
ATOM 736 N N . ARG A 1 97 ? 7.162 -17.409 -15.832 1.00 88.25 97 ARG A N 1
ATOM 737 C CA . ARG A 1 97 ? 6.681 -17.480 -17.217 1.00 88.25 97 ARG A CA 1
ATOM 738 C C . ARG A 1 97 ? 6.279 -16.098 -17.730 1.00 88.25 97 ARG A C 1
ATOM 740 O O . ARG A 1 97 ? 6.626 -15.761 -18.859 1.00 88.25 97 ARG A O 1
ATOM 747 N N . ASP A 1 98 ? 5.594 -15.317 -16.905 1.00 89.50 98 ASP A N 1
ATOM 748 C CA . ASP A 1 98 ? 5.115 -13.978 -17.252 1.00 89.50 98 ASP A CA 1
ATOM 749 C C . ASP A 1 98 ? 6.271 -12.974 -17.403 1.00 89.50 98 ASP A C 1
ATOM 751 O O . ASP A 1 98 ? 6.176 -12.041 -18.192 1.00 89.50 98 ASP A O 1
ATOM 755 N N . CYS A 1 99 ? 7.414 -13.213 -16.748 1.00 91.00 99 CYS A N 1
ATOM 756 C CA . CYS A 1 99 ? 8.656 -12.462 -16.980 1.00 91.00 99 CYS A CA 1
ATOM 757 C C . CYS A 1 99 ? 9.272 -12.671 -18.381 1.00 91.00 99 CYS A C 1
ATOM 759 O O . CYS A 1 99 ? 10.261 -12.014 -18.717 1.00 91.00 99 CYS A O 1
ATOM 761 N N . GLY A 1 100 ? 8.767 -13.608 -19.193 1.00 91.81 100 GLY A N 1
ATOM 762 C CA . GLY A 1 100 ? 9.288 -13.866 -20.535 1.00 91.81 100 GLY A CA 1
ATOM 763 C C . GLY A 1 100 ? 10.792 -14.195 -20.526 1.00 91.81 100 GLY A C 1
ATOM 764 O O . GLY A 1 100 ? 11.251 -14.971 -19.681 1.00 91.81 100 GLY A O 1
ATOM 765 N N . PRO A 1 101 ? 11.611 -13.609 -21.424 1.00 92.44 101 PRO A N 1
ATOM 766 C CA . PRO A 1 101 ? 13.054 -13.871 -21.446 1.00 92.44 101 PRO A CA 1
ATOM 767 C C . PRO A 1 101 ? 13.799 -13.417 -20.184 1.00 92.44 101 PRO A C 1
ATOM 769 O O . PRO A 1 101 ? 14.869 -13.947 -19.880 1.00 92.44 101 PRO A O 1
ATOM 772 N N . LEU A 1 102 ? 13.229 -12.474 -19.426 1.00 93.44 102 LEU A N 1
ATOM 773 C CA . LEU A 1 102 ? 13.781 -12.002 -18.155 1.00 93.44 102 LEU A CA 1
ATOM 774 C C . LEU A 1 102 ? 13.559 -12.994 -17.004 1.00 93.44 102 LEU A C 1
ATOM 776 O O . LEU A 1 102 ? 14.152 -12.825 -15.943 1.00 93.44 102 LEU A O 1
ATOM 780 N N . GLY A 1 103 ? 12.783 -14.065 -17.210 1.00 90.38 103 GLY A N 1
ATOM 781 C CA . GLY A 1 103 ? 12.735 -15.200 -16.284 1.00 90.38 103 GLY A CA 1
ATOM 782 C C . GLY A 1 103 ? 14.054 -15.988 -16.218 1.00 90.38 103 GLY A C 1
ATOM 783 O O . GLY A 1 103 ? 14.273 -16.752 -15.280 1.00 90.38 103 GLY A O 1
ATOM 784 N N . ASN A 1 104 ? 14.962 -15.804 -17.188 1.00 92.50 104 ASN A N 1
ATOM 785 C CA . ASN A 1 104 ? 16.304 -16.379 -17.142 1.00 92.50 104 ASN A CA 1
ATOM 786 C C . ASN A 1 104 ? 17.238 -15.504 -16.274 1.00 92.50 104 ASN A C 1
ATOM 788 O O . ASN A 1 104 ? 17.475 -14.346 -16.630 1.00 92.50 104 ASN A O 1
ATOM 792 N N . PRO A 1 105 ? 17.852 -16.047 -15.203 1.00 91.88 105 PRO A N 1
ATOM 793 C CA . PRO A 1 105 ? 18.694 -15.269 -14.290 1.00 91.88 105 PRO A CA 1
ATOM 794 C C . PRO A 1 105 ? 19.872 -14.550 -14.959 1.00 91.88 105 PRO A C 1
ATOM 796 O O . PRO A 1 105 ? 20.176 -13.413 -14.608 1.00 91.88 105 PRO A O 1
ATOM 799 N N . THR A 1 106 ? 20.520 -15.175 -15.945 1.00 92.88 106 THR A N 1
ATOM 800 C CA . THR A 1 106 ? 21.671 -14.590 -16.652 1.00 92.88 106 THR A CA 1
ATOM 801 C C . THR A 1 106 ? 21.244 -13.435 -17.557 1.00 92.88 106 THR A C 1
ATOM 803 O O . THR A 1 106 ? 21.926 -12.409 -17.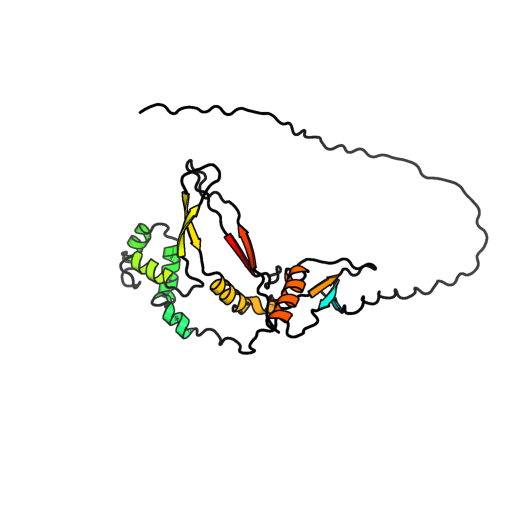630 1.00 92.88 106 THR A O 1
ATOM 806 N N . ILE A 1 107 ? 20.095 -13.575 -18.224 1.00 93.75 107 ILE A N 1
ATOM 807 C CA . ILE A 1 107 ? 19.518 -12.510 -19.055 1.00 93.75 107 ILE A CA 1
ATOM 808 C C . ILE A 1 107 ? 19.061 -11.348 -18.164 1.00 93.75 107 ILE A C 1
ATOM 810 O O . ILE A 1 107 ? 19.323 -10.187 -18.485 1.00 93.75 107 ILE A O 1
ATOM 814 N N . PHE A 1 108 ? 18.442 -11.648 -17.020 1.00 94.00 108 PHE A N 1
ATOM 815 C CA . PHE A 1 108 ? 18.027 -10.647 -16.041 1.00 94.00 108 PHE A CA 1
ATOM 816 C C . PHE A 1 108 ? 19.217 -9.865 -15.471 1.00 94.00 108 PHE A C 1
ATOM 818 O O . PHE A 1 108 ? 19.190 -8.636 -15.435 1.00 94.00 108 PHE A O 1
ATOM 825 N N . GLU A 1 109 ? 20.290 -10.551 -15.073 1.00 93.81 109 GLU A N 1
ATOM 826 C CA . GLU A 1 109 ? 21.507 -9.907 -14.567 1.00 93.81 109 GLU A CA 1
ATOM 827 C C . GLU A 1 109 ? 22.151 -9.002 -15.625 1.00 93.81 109 GLU A C 1
ATOM 829 O O . GLU A 1 109 ? 22.469 -7.845 -15.345 1.00 93.81 109 GLU A O 1
ATOM 834 N N . THR A 1 110 ? 22.259 -9.490 -16.863 1.00 92.69 110 THR A N 1
ATOM 835 C CA . THR A 1 110 ? 22.766 -8.705 -17.997 1.00 92.69 110 THR A CA 1
ATOM 836 C C . THR A 1 110 ? 21.923 -7.449 -18.224 1.00 92.69 110 THR A C 1
ATOM 838 O O . THR A 1 110 ? 22.456 -6.347 -18.347 1.00 92.69 110 THR A O 1
ATOM 841 N N . THR A 1 111 ? 20.599 -7.600 -18.207 1.00 92.81 111 THR A N 1
ATOM 842 C CA . THR A 1 111 ? 19.641 -6.494 -18.346 1.00 92.81 111 THR A CA 1
ATOM 843 C C . THR A 1 111 ? 19.806 -5.472 -17.235 1.00 92.81 111 THR A C 1
ATOM 845 O O . THR A 1 111 ? 19.887 -4.275 -17.502 1.00 92.81 111 THR A O 1
ATOM 848 N N . LYS A 1 112 ? 19.926 -5.930 -15.986 1.00 93.19 112 LYS A N 1
ATOM 849 C CA . LYS A 1 112 ? 20.156 -5.065 -14.830 1.00 93.19 112 LYS A CA 1
ATOM 850 C C . LYS A 1 112 ? 21.433 -4.241 -14.997 1.00 93.19 112 LYS A C 1
ATOM 852 O O . LYS A 1 112 ? 21.416 -3.043 -14.716 1.00 93.19 112 LYS A O 1
ATOM 857 N N . ILE A 1 113 ? 22.523 -4.847 -15.470 1.00 92.12 113 ILE A N 1
ATOM 858 C CA . ILE A 1 113 ? 23.778 -4.133 -15.741 1.00 92.12 113 ILE A CA 1
ATOM 859 C C . ILE A 1 113 ? 23.553 -3.069 -16.818 1.00 92.12 113 ILE A C 1
ATOM 861 O O . ILE A 1 113 ? 23.888 -1.908 -16.587 1.00 92.12 113 ILE A O 1
ATOM 865 N N . LEU A 1 114 ? 22.934 -3.416 -17.950 1.00 91.44 114 LEU A N 1
ATOM 866 C CA . LEU A 1 114 ? 22.662 -2.460 -19.030 1.00 91.44 114 LEU A CA 1
ATOM 867 C C . LEU A 1 114 ? 21.791 -1.286 -18.560 1.00 91.44 114 LEU A C 1
ATOM 869 O O . LEU A 1 114 ? 22.122 -0.136 -18.833 1.00 91.44 114 LEU A O 1
ATOM 873 N N . MET A 1 115 ? 20.731 -1.556 -17.796 1.00 91.88 115 MET A N 1
ATOM 874 C CA . MET A 1 115 ? 19.805 -0.526 -17.312 1.00 91.88 115 MET A CA 1
ATOM 875 C C . MET A 1 115 ? 20.413 0.402 -16.257 1.00 91.88 115 MET A C 1
ATOM 877 O O . MET A 1 115 ? 19.991 1.548 -16.139 1.00 91.88 115 MET A O 1
ATOM 881 N N . THR A 1 116 ? 21.386 -0.076 -15.478 1.00 91.81 116 THR A N 1
ATOM 882 C CA . THR A 1 116 ? 21.985 0.701 -14.378 1.00 91.81 116 THR A CA 1
ATOM 883 C C . THR A 1 116 ? 23.270 1.417 -14.774 1.00 91.81 116 THR A C 1
ATOM 885 O O . THR A 1 116 ? 23.563 2.480 -14.235 1.00 91.81 116 THR A O 1
ATOM 888 N N . THR A 1 117 ? 24.044 0.849 -15.699 1.00 90.75 117 THR A N 1
ATOM 889 C CA . THR A 1 117 ? 25.359 1.387 -16.085 1.00 90.75 117 THR A CA 1
ATOM 890 C C . THR A 1 117 ? 25.316 2.227 -17.355 1.00 90.75 117 THR A C 1
ATOM 892 O O . THR A 1 117 ? 26.152 3.118 -17.510 1.00 90.75 117 THR A O 1
ATOM 895 N N . VAL A 1 118 ? 24.352 1.982 -18.249 1.00 88.56 118 VAL A N 1
ATOM 896 C CA . VAL A 1 118 ? 24.274 2.646 -19.554 1.00 88.56 118 VAL A CA 1
ATOM 897 C C . VAL A 1 118 ? 23.083 3.611 -19.589 1.00 88.56 118 VAL A C 1
ATOM 899 O O . VAL A 1 118 ? 21.935 3.178 -19.698 1.00 88.56 118 VAL A O 1
ATOM 902 N N . PRO A 1 119 ? 23.321 4.933 -19.514 1.00 80.56 119 PRO A N 1
ATOM 903 C CA . PRO A 1 119 ? 22.242 5.902 -19.346 1.00 80.56 119 PRO A CA 1
ATOM 904 C C . PRO A 1 119 ? 21.447 6.152 -20.633 1.00 80.56 119 PRO A C 1
ATOM 906 O O . PRO A 1 119 ? 20.248 6.400 -20.565 1.00 80.56 119 PRO A O 1
ATOM 909 N N . THR A 1 120 ? 22.079 6.069 -21.807 1.00 91.69 120 THR A N 1
ATOM 910 C CA . THR A 1 120 ? 21.437 6.385 -23.093 1.00 91.69 120 THR A CA 1
ATOM 911 C C . THR A 1 120 ? 20.944 5.135 -23.804 1.00 91.69 120 THR A C 1
ATOM 913 O O . THR A 1 120 ? 21.532 4.061 -23.677 1.00 91.69 120 THR A O 1
ATOM 916 N N . ASP A 1 121 ? 19.866 5.264 -24.570 1.00 91.50 121 ASP A N 1
ATOM 917 C CA . ASP A 1 121 ? 19.329 4.142 -25.344 1.00 91.50 121 ASP A CA 1
ATOM 918 C C . ASP A 1 121 ? 20.258 3.768 -26.496 1.00 91.50 121 ASP A C 1
ATOM 920 O O . ASP A 1 121 ? 20.521 2.589 -26.694 1.00 91.50 121 ASP A O 1
ATOM 924 N N . GLU A 1 122 ? 20.886 4.753 -27.144 1.00 91.38 122 GLU A N 1
ATOM 925 C CA . GLU A 1 122 ? 21.944 4.530 -28.142 1.00 91.38 122 GLU A CA 1
ATOM 926 C C . GLU A 1 122 ? 23.118 3.715 -27.578 1.00 91.38 122 GLU A C 1
ATOM 928 O O . GLU A 1 122 ? 23.642 2.818 -28.240 1.00 91.38 122 GLU A O 1
ATOM 933 N N . GLY A 1 123 ? 23.518 3.993 -26.332 1.00 90.56 123 GLY A N 1
ATOM 934 C CA . GLY A 1 123 ? 24.565 3.239 -25.651 1.00 90.56 123 GLY A CA 1
ATOM 935 C C . GLY A 1 123 ? 24.146 1.793 -25.398 1.00 90.56 123 GLY A C 1
ATOM 936 O O . GLY A 1 123 ? 24.927 0.873 -25.648 1.00 90.56 123 GLY A O 1
ATOM 937 N N . LYS A 1 124 ? 22.908 1.572 -24.935 1.00 92.44 124 LYS A N 1
ATOM 938 C CA . LYS A 1 124 ? 22.370 0.218 -24.717 1.00 92.44 124 LYS A CA 1
ATOM 939 C C . LYS A 1 124 ? 22.320 -0.554 -26.035 1.00 92.44 124 LYS A C 1
ATOM 941 O O . LYS A 1 124 ? 22.737 -1.708 -26.078 1.00 92.44 124 LYS A O 1
ATOM 946 N N . ASP A 1 125 ? 21.904 0.107 -27.109 1.00 92.62 125 ASP A N 1
ATOM 947 C CA . ASP A 1 125 ? 21.829 -0.456 -28.456 1.00 92.62 125 ASP A CA 1
ATOM 948 C C . ASP A 1 125 ? 23.210 -0.883 -28.978 1.00 92.62 125 ASP A C 1
ATOM 950 O O . ASP A 1 125 ? 23.375 -1.979 -29.523 1.00 92.62 125 ASP A O 1
ATOM 954 N N . LEU A 1 126 ? 24.235 -0.054 -28.746 1.00 92.25 126 LEU A N 1
ATOM 955 C CA . LEU A 1 126 ? 25.624 -0.381 -29.069 1.00 92.25 126 LEU A CA 1
ATOM 956 C C . LEU A 1 126 ? 26.114 -1.602 -28.279 1.00 92.25 126 LEU A C 1
ATOM 958 O O . LEU A 1 126 ? 26.774 -2.478 -28.842 1.00 92.25 126 LEU A O 1
ATOM 962 N N . HIS A 1 127 ? 25.785 -1.680 -26.987 1.00 90.81 127 HIS A N 1
ATOM 963 C CA . HIS A 1 127 ? 26.141 -2.827 -26.158 1.00 90.81 127 HIS A CA 1
ATOM 964 C C . HIS A 1 127 ? 25.456 -4.107 -26.639 1.00 90.81 127 HIS A C 1
ATOM 966 O O . HIS A 1 127 ? 26.154 -5.097 -26.849 1.00 90.81 127 HIS A O 1
ATOM 972 N N . ILE A 1 128 ? 24.147 -4.085 -26.893 1.00 92.25 128 ILE A N 1
ATOM 973 C CA . ILE A 1 128 ? 23.387 -5.238 -27.406 1.00 92.25 128 ILE A CA 1
ATOM 974 C C . ILE A 1 128 ? 24.022 -5.789 -28.694 1.00 92.25 128 ILE A C 1
ATOM 976 O O . ILE A 1 128 ? 24.229 -6.996 -28.819 1.00 92.25 128 ILE A O 1
ATOM 980 N N . LYS A 1 129 ? 24.427 -4.901 -29.610 1.00 91.06 129 LYS A N 1
ATOM 981 C CA . LYS A 1 129 ? 25.053 -5.261 -30.895 1.00 91.06 129 LYS A CA 1
ATOM 982 C C . LYS A 1 129 ? 26.536 -5.637 -30.788 1.00 91.06 129 LYS A C 1
ATOM 984 O O . LYS A 1 129 ? 27.114 -6.146 -31.749 1.00 91.06 129 LYS A O 1
ATOM 989 N N . SER A 1 130 ? 27.176 -5.385 -29.647 1.00 91.62 130 SER A N 1
ATOM 990 C CA . SER A 1 130 ? 28.596 -5.687 -29.449 1.00 91.62 130 SER A CA 1
ATOM 991 C C . SER A 1 130 ? 28.856 -7.192 -29.370 1.00 91.62 130 SER A C 1
ATOM 993 O O . SER A 1 130 ? 27.997 -7.973 -28.967 1.00 91.62 130 SER A O 1
ATOM 995 N N . THR A 1 131 ? 30.087 -7.612 -29.659 1.00 89.69 131 THR A N 1
ATOM 996 C CA . THR A 1 131 ? 30.511 -9.024 -29.576 1.00 89.69 131 THR A CA 1
ATOM 997 C C . THR A 1 131 ? 30.380 -9.636 -28.179 1.00 89.69 131 THR A C 1
ATOM 999 O O . THR A 1 131 ? 30.389 -10.858 -28.045 1.00 89.69 131 THR A O 1
ATOM 1002 N N . LEU A 1 132 ? 30.264 -8.809 -27.136 1.00 86.25 132 LEU A N 1
ATOM 1003 C CA . LEU A 1 132 ? 30.094 -9.265 -25.759 1.00 86.25 132 LEU A CA 1
ATOM 1004 C C . LEU A 1 132 ? 28.676 -9.769 -25.469 1.00 86.25 132 LEU A C 1
ATOM 1006 O O . LEU A 1 132 ? 28.535 -10.691 -24.663 1.00 86.25 132 LEU A O 1
ATOM 1010 N N . TYR A 1 133 ? 27.659 -9.183 -26.107 1.00 87.31 133 TYR A N 1
ATOM 1011 C CA . TYR A 1 133 ? 26.244 -9.441 -25.812 1.00 87.31 133 TYR A CA 1
ATOM 1012 C C . TYR A 1 133 ? 25.469 -10.020 -27.000 1.00 87.31 133 TYR A C 1
ATOM 1014 O O . TYR A 1 133 ? 24.501 -10.750 -26.786 1.00 87.31 133 TYR A O 1
ATOM 1022 N N . CYS A 1 134 ? 25.916 -9.768 -28.232 1.00 85.69 134 CYS A N 1
ATOM 1023 C CA . CYS A 1 134 ? 25.309 -10.303 -29.446 1.00 85.69 134 CYS A CA 1
ATOM 1024 C C . CYS A 1 134 ? 25.192 -11.837 -29.371 1.00 85.69 134 CYS A C 1
ATOM 1026 O O . CYS A 1 134 ? 26.160 -12.538 -29.062 1.00 85.69 134 CYS A O 1
ATOM 1028 N N . GLY A 1 135 ? 23.979 -12.353 -29.592 1.00 85.62 135 GLY A N 1
ATOM 1029 C CA . GLY A 1 135 ? 23.648 -13.779 -29.487 1.00 85.62 135 GLY A CA 1
ATOM 1030 C C . GLY A 1 135 ? 23.587 -14.343 -28.059 1.00 85.62 135 GLY A C 1
ATOM 1031 O O . GLY A 1 135 ? 23.255 -15.515 -27.891 1.00 85.62 135 GLY A O 1
ATOM 1032 N N . ARG A 1 136 ? 23.898 -13.544 -27.027 1.00 87.88 136 ARG A N 1
ATOM 1033 C CA . ARG A 1 136 ? 23.756 -13.918 -25.604 1.00 87.88 136 ARG A CA 1
ATOM 1034 C C . ARG A 1 136 ? 22.509 -13.330 -24.955 1.00 87.88 136 ARG A C 1
ATOM 1036 O O . ARG A 1 136 ? 22.043 -13.861 -23.951 1.00 87.88 136 ARG A O 1
ATOM 1043 N N . VAL A 1 137 ? 21.990 -12.243 -25.515 1.00 91.50 137 VAL A N 1
ATOM 1044 C CA . VAL A 1 137 ? 20.710 -11.644 -25.140 1.00 91.50 137 VAL A CA 1
ATOM 1045 C C . VAL A 1 137 ? 19.677 -11.886 -26.249 1.00 91.50 137 VAL A C 1
ATOM 1047 O O . VAL A 1 137 ? 20.064 -12.042 -27.405 1.00 91.50 137 VAL A O 1
ATOM 1050 N N . PRO A 1 138 ? 18.374 -11.939 -25.925 1.00 92.62 138 PRO A N 1
ATOM 1051 C CA . PRO A 1 138 ? 17.313 -12.257 -26.885 1.00 92.62 138 PRO A CA 1
ATOM 1052 C C . PRO A 1 138 ? 16.889 -11.065 -27.760 1.00 92.62 138 PRO A C 1
ATOM 1054 O O . PRO A 1 138 ? 15.931 -11.189 -28.515 1.00 92.62 138 PRO A O 1
ATOM 1057 N N . TRP A 1 139 ? 17.546 -9.913 -27.621 1.00 93.56 139 TRP A N 1
ATOM 1058 C CA . TRP A 1 139 ? 17.151 -8.655 -28.249 1.00 93.56 139 TRP A CA 1
ATOM 1059 C C . TRP A 1 139 ? 18.154 -8.233 -29.314 1.00 93.56 139 TRP A C 1
ATOM 1061 O O . TRP A 1 139 ? 19.360 -8.290 -29.074 1.00 93.56 139 TRP A O 1
ATOM 1071 N N . ASP A 1 140 ? 17.648 -7.732 -30.438 1.00 90.06 140 ASP A N 1
ATOM 1072 C CA . ASP A 1 140 ? 18.464 -7.113 -31.490 1.00 90.06 140 ASP A CA 1
ATOM 1073 C C . ASP A 1 140 ? 18.510 -5.580 -31.354 1.00 90.06 140 ASP A C 1
ATOM 1075 O O . ASP A 1 140 ? 19.421 -4.921 -31.874 1.00 90.06 140 ASP A O 1
ATOM 1079 N N . LYS A 1 141 ? 17.523 -5.011 -30.648 1.00 92.38 141 LYS A N 1
ATOM 1080 C CA . LYS A 1 141 ? 17.373 -3.581 -30.373 1.00 92.38 141 LYS A CA 1
ATOM 1081 C C . LYS A 1 141 ? 17.010 -3.330 -28.913 1.00 92.38 141 LYS A C 1
ATOM 1083 O O . LYS A 1 141 ? 16.362 -4.144 -28.257 1.00 92.38 141 LYS A O 1
ATOM 1088 N N . VAL A 1 142 ? 17.367 -2.150 -28.427 1.00 93.44 142 VAL A N 1
ATOM 1089 C CA . VAL A 1 142 ? 17.019 -1.637 -27.101 1.00 93.44 142 VAL A CA 1
ATOM 1090 C C . VAL A 1 142 ? 15.507 -1.515 -26.917 1.00 93.44 142 VAL A C 1
ATOM 1092 O O . VAL A 1 142 ? 15.018 -1.720 -25.815 1.00 93.44 142 VAL A O 1
ATOM 1095 N N . GLU A 1 143 ? 14.753 -1.255 -27.984 1.00 94.00 143 GLU A N 1
ATOM 1096 C CA . GLU A 1 143 ? 13.286 -1.209 -27.943 1.00 94.00 143 GLU A CA 1
ATOM 1097 C C . GLU A 1 143 ? 12.696 -2.536 -27.445 1.00 94.00 143 GLU A C 1
ATOM 1099 O O . GLU A 1 143 ? 11.835 -2.532 -26.570 1.00 94.00 143 GLU A O 1
ATOM 1104 N N . ASP A 1 144 ? 13.214 -3.671 -27.927 1.00 93.75 144 ASP A N 1
ATOM 1105 C CA . ASP A 1 144 ? 12.748 -4.998 -27.511 1.00 93.75 144 ASP A CA 1
ATOM 1106 C C . ASP A 1 144 ? 13.151 -5.305 -26.055 1.00 93.75 144 ASP A C 1
ATOM 1108 O O . ASP A 1 144 ? 12.413 -5.961 -25.312 1.00 93.75 144 ASP A O 1
ATOM 1112 N N . LEU A 1 145 ? 14.322 -4.809 -25.630 1.00 93.62 145 LEU A N 1
ATOM 1113 C CA . LEU A 1 145 ? 14.769 -4.867 -24.236 1.00 93.62 145 LEU A CA 1
ATOM 1114 C C . LEU A 1 145 ? 13.797 -4.109 -23.330 1.00 93.62 145 LEU A C 1
ATOM 1116 O O . LEU A 1 145 ? 13.287 -4.684 -22.368 1.00 93.62 145 LEU A O 1
ATOM 1120 N N . LEU A 1 146 ? 13.539 -2.839 -23.641 1.00 93.12 146 LEU A N 1
ATOM 1121 C CA . LEU A 1 146 ? 12.651 -1.980 -22.861 1.00 93.12 146 LEU A CA 1
ATOM 1122 C C . LEU A 1 146 ? 11.229 -2.539 -22.842 1.00 93.12 146 LEU A C 1
ATOM 1124 O O . LEU A 1 146 ? 10.611 -2.580 -21.785 1.00 93.12 146 LEU A O 1
ATOM 1128 N N . HIS A 1 147 ? 10.758 -3.087 -23.963 1.00 92.06 147 HIS A N 1
ATOM 1129 C CA . HIS A 1 147 ? 9.456 -3.737 -24.034 1.00 92.06 147 HIS A CA 1
ATOM 1130 C C . HIS A 1 147 ? 9.323 -4.910 -23.053 1.00 92.06 147 HIS A C 1
ATOM 1132 O O . HIS A 1 147 ? 8.324 -5.002 -22.343 1.00 92.06 147 HIS A O 1
ATOM 1138 N N . HIS A 1 148 ? 10.324 -5.794 -22.965 1.00 92.50 148 HIS A N 1
ATOM 1139 C CA . HIS A 1 148 ? 10.295 -6.886 -21.985 1.00 92.50 148 HIS A CA 1
ATOM 1140 C C . HIS A 1 148 ? 10.468 -6.396 -20.543 1.00 92.50 148 HIS A C 1
ATOM 1142 O O . HIS A 1 148 ? 9.894 -6.996 -19.637 1.00 92.50 148 HIS A O 1
ATOM 1148 N N . VAL A 1 149 ? 11.219 -5.314 -20.317 1.00 91.25 149 VAL A N 1
ATOM 1149 C CA . VAL A 1 149 ? 11.316 -4.684 -18.990 1.00 91.25 149 VAL A CA 1
ATOM 1150 C C . VAL A 1 149 ? 9.958 -4.129 -18.554 1.00 91.25 149 VAL A C 1
ATOM 1152 O O . VAL A 1 149 ? 9.535 -4.400 -17.433 1.00 91.25 149 VAL A O 1
ATOM 1155 N N . ASP A 1 150 ? 9.245 -3.435 -19.440 1.00 88.88 150 ASP A N 1
ATOM 1156 C CA . ASP A 1 150 ? 7.909 -2.886 -19.170 1.00 88.88 150 ASP A CA 1
ATOM 1157 C C . ASP A 1 150 ? 6.845 -3.981 -18.974 1.00 88.88 150 ASP A C 1
ATOM 1159 O O . ASP A 1 150 ? 5.841 -3.768 -18.293 1.00 88.88 150 ASP A O 1
ATOM 1163 N N . GLN A 1 151 ? 7.055 -5.166 -19.555 1.00 88.50 151 GLN A N 1
ATOM 1164 C CA . GLN A 1 151 ? 6.179 -6.330 -19.388 1.00 88.50 151 GLN A CA 1
ATOM 1165 C C . GLN A 1 151 ? 6.416 -7.119 -18.101 1.00 88.50 151 GLN A C 1
ATOM 1167 O O . GLN A 1 151 ? 5.594 -7.983 -17.783 1.00 88.50 151 GLN A O 1
ATOM 1172 N N . LEU A 1 152 ? 7.502 -6.857 -17.363 1.00 90.75 152 LEU A N 1
ATOM 1173 C CA . LEU A 1 152 ? 7.743 -7.541 -16.094 1.00 90.75 152 LEU A CA 1
ATOM 1174 C C . LEU A 1 152 ? 6.504 -7.424 -15.199 1.00 90.75 152 LEU A C 1
ATOM 1176 O O . LEU A 1 152 ? 5.929 -6.337 -15.125 1.00 90.75 152 LEU A O 1
ATOM 1180 N N . PRO A 1 153 ? 6.086 -8.492 -14.496 1.00 85.25 153 PRO A N 1
ATOM 1181 C CA . PRO A 1 153 ? 4.932 -8.415 -13.615 1.00 85.25 153 PRO A CA 1
ATOM 1182 C C . PRO A 1 153 ? 5.127 -7.303 -12.579 1.00 85.25 153 PRO A C 1
ATOM 1184 O O . PRO A 1 153 ? 6.029 -7.356 -11.739 1.00 85.25 153 PRO A O 1
ATOM 1187 N N . HIS A 1 154 ? 4.280 -6.285 -12.662 1.00 82.81 154 HIS A N 1
ATOM 1188 C CA . HIS A 1 154 ? 4.276 -5.117 -11.795 1.00 82.81 154 HIS A CA 1
ATOM 1189 C C . HIS A 1 154 ? 2.850 -4.842 -11.316 1.00 82.81 154 HIS A C 1
ATOM 1191 O O . HIS A 1 154 ? 1.900 -5.510 -11.728 1.00 82.81 154 HIS A O 1
ATOM 1197 N N . GLY A 1 155 ? 2.723 -3.894 -10.390 1.00 81.94 155 GLY A N 1
ATOM 1198 C CA . GLY A 1 155 ? 1.452 -3.499 -9.800 1.00 81.94 155 GLY A CA 1
ATOM 1199 C C . GLY A 1 155 ? 0.497 -2.818 -10.784 1.00 81.94 155 GLY A C 1
ATOM 1200 O O . GLY A 1 155 ? 0.431 -3.116 -11.974 1.00 81.94 155 GLY A O 1
ATOM 1201 N N . ALA A 1 156 ? -0.283 -1.859 -10.296 1.00 85.81 156 ALA A N 1
ATOM 1202 C CA . ALA A 1 156 ? -1.201 -1.114 -11.154 1.00 85.81 156 ALA A CA 1
ATOM 1203 C C . ALA A 1 156 ? -0.478 -0.412 -12.333 1.00 85.81 156 ALA A C 1
ATOM 1205 O O . ALA A 1 156 ? 0.436 0.383 -12.128 1.00 85.81 156 ALA A O 1
ATOM 1206 N N . ASN A 1 157 ? -0.926 -0.648 -13.572 1.00 86.12 157 ASN A N 1
ATOM 1207 C CA . ASN A 1 157 ? -0.365 0.029 -14.749 1.00 86.12 157 ASN A CA 1
ATOM 1208 C C . ASN A 1 157 ? -0.536 1.553 -14.668 1.00 86.12 157 ASN A C 1
ATOM 1210 O O . ASN A 1 157 ? -1.608 2.051 -14.299 1.00 86.12 157 ASN A O 1
ATOM 1214 N N . TRP A 1 158 ? 0.489 2.279 -15.111 1.00 87.62 158 TRP A N 1
ATOM 1215 C CA . TRP A 1 158 ? 0.429 3.723 -15.311 1.00 87.62 158 TRP A CA 1
ATOM 1216 C C . TRP A 1 158 ? -0.399 4.088 -16.543 1.00 87.62 158 TRP A C 1
ATOM 1218 O O . TRP A 1 158 ? -0.412 3.381 -17.552 1.00 87.62 158 TRP A O 1
ATOM 1228 N N . ARG A 1 159 ? -1.093 5.221 -16.461 1.00 90.19 159 ARG A N 1
ATOM 1229 C CA . ARG A 1 159 ? -1.839 5.835 -17.560 1.00 90.19 159 ARG A CA 1
ATOM 1230 C C . ARG A 1 159 ? -1.547 7.322 -17.585 1.00 90.19 159 ARG A C 1
ATOM 1232 O O . ARG A 1 159 ? -1.487 7.947 -16.531 1.00 90.19 159 ARG A O 1
ATOM 1239 N N . ILE A 1 160 ? -1.406 7.878 -18.779 1.00 91.50 160 ILE A N 1
ATOM 1240 C CA . ILE A 1 160 ? -1.314 9.322 -18.977 1.00 91.50 160 ILE A CA 1
ATOM 1241 C C . ILE A 1 160 ? -2.699 9.802 -19.397 1.00 91.50 160 ILE A C 1
ATOM 1243 O O . ILE A 1 160 ? -3.275 9.285 -20.353 1.00 91.50 160 ILE A O 1
ATOM 1247 N N . ILE A 1 161 ? -3.250 10.739 -18.636 1.00 92.50 161 ILE A N 1
ATOM 1248 C CA . ILE A 1 161 ? -4.568 11.326 -18.850 1.00 92.50 161 ILE A CA 1
ATOM 1249 C C . ILE A 1 161 ? -4.359 12.817 -19.085 1.00 92.50 161 ILE A C 1
ATOM 1251 O O . ILE A 1 161 ? -3.754 13.495 -18.257 1.00 92.50 161 ILE A O 1
ATOM 1255 N N . GLU A 1 162 ? -4.855 13.336 -20.200 1.00 93.19 162 GLU A N 1
ATOM 1256 C CA . GLU A 1 162 ? -4.897 14.778 -20.429 1.00 93.19 162 GLU A CA 1
ATOM 1257 C C . GLU A 1 162 ? -6.049 15.377 -19.618 1.00 93.19 162 GLU A C 1
ATOM 1259 O O . GLU A 1 162 ? -7.183 14.898 -19.678 1.00 93.19 162 GLU A O 1
ATOM 1264 N N . ILE A 1 163 ? -5.747 16.397 -18.817 1.00 90.56 163 ILE A N 1
ATOM 1265 C CA . ILE A 1 163 ? -6.722 17.100 -17.984 1.00 90.56 163 ILE A CA 1
ATOM 1266 C C . ILE A 1 163 ? -6.707 18.591 -18.307 1.00 90.56 163 ILE A C 1
ATOM 1268 O O . ILE A 1 163 ? -5.651 19.203 -18.462 1.00 90.56 163 ILE A O 1
ATOM 1272 N N . GLU A 1 164 ? -7.890 19.191 -18.374 1.00 90.81 164 GLU A N 1
ATOM 1273 C CA . GLU A 1 164 ? -8.040 20.632 -18.550 1.00 90.81 164 GLU A CA 1
ATOM 1274 C C . GLU A 1 164 ? -8.070 21.328 -17.189 1.00 90.81 164 GLU A C 1
ATOM 1276 O O . GLU A 1 164 ? -9.016 21.199 -16.407 1.00 90.81 164 GLU A O 1
ATOM 1281 N N . VAL A 1 165 ? -7.021 22.091 -16.901 1.00 85.94 165 VAL A N 1
ATOM 1282 C CA . VAL A 1 165 ? -6.888 22.865 -15.671 1.00 85.94 165 VAL A CA 1
ATOM 1283 C C . VAL A 1 165 ? -7.338 24.296 -15.933 1.00 85.94 165 VAL A C 1
ATOM 1285 O O . VAL A 1 165 ? -6.696 25.054 -16.664 1.00 85.94 165 VAL A O 1
ATOM 1288 N N . HIS A 1 166 ? -8.444 24.673 -15.302 1.00 85.62 166 HIS A N 1
ATOM 1289 C CA . HIS A 1 166 ? -8.965 26.032 -15.332 1.00 85.62 166 HIS A CA 1
ATOM 1290 C C . HIS A 1 166 ? -8.327 26.831 -14.195 1.00 85.62 166 HIS A C 1
ATOM 1292 O O . HIS A 1 166 ? -8.475 26.486 -13.023 1.00 85.62 166 HIS A O 1
ATOM 1298 N N . VAL A 1 167 ? -7.583 27.879 -14.545 1.00 82.44 167 VAL A N 1
ATOM 1299 C CA . VAL A 1 167 ? -6.926 28.761 -13.575 1.00 82.44 167 VAL A CA 1
ATOM 1300 C C . VAL A 1 167 ? -7.750 30.032 -13.447 1.00 82.44 167 VAL A C 1
ATOM 1302 O O . VAL A 1 167 ? -8.074 30.664 -14.450 1.00 82.44 167 VAL A O 1
ATOM 1305 N N . GLU A 1 168 ? -8.076 30.412 -12.214 1.00 82.44 168 GLU A N 1
ATOM 1306 C CA . GLU A 1 168 ? -8.843 31.623 -11.926 1.00 82.44 168 GLU A CA 1
ATOM 1307 C C . GLU A 1 168 ? -8.169 32.859 -12.554 1.00 82.44 168 GLU A C 1
ATOM 1309 O O . GLU A 1 168 ? -6.964 33.072 -12.405 1.00 82.44 168 GLU A O 1
ATOM 1314 N N . GLY A 1 169 ? -8.937 33.644 -13.317 1.00 81.31 169 GLY A N 1
ATOM 1315 C CA . GLY A 1 169 ? -8.433 34.810 -14.054 1.00 81.31 169 GLY A CA 1
ATOM 1316 C C . GLY A 1 169 ? -7.825 34.517 -15.434 1.00 81.31 169 GLY A C 1
ATOM 1317 O O . GLY A 1 169 ? -7.293 35.437 -16.056 1.00 81.31 169 GLY A O 1
ATOM 1318 N N . LYS A 1 170 ? -7.896 33.276 -15.938 1.00 78.88 170 LYS A N 1
ATOM 1319 C CA . LYS A 1 170 ? -7.546 32.933 -17.326 1.00 78.88 170 LYS A CA 1
ATOM 1320 C C . LYS A 1 170 ? -8.743 32.331 -18.059 1.00 78.88 170 LYS A C 1
ATOM 1322 O O . LYS A 1 170 ? -9.283 31.320 -17.627 1.00 78.88 170 LYS A O 1
ATOM 1327 N N . ASP A 1 171 ? -9.086 32.909 -19.209 1.00 79.81 171 ASP A N 1
ATOM 1328 C CA . ASP A 1 171 ? -10.201 32.443 -20.049 1.00 79.81 171 ASP A CA 1
ATOM 1329 C C . ASP A 1 171 ? -9.879 31.168 -20.846 1.00 79.81 171 ASP A C 1
ATOM 1331 O O . ASP A 1 171 ? -10.781 30.508 -21.355 1.00 79.81 171 ASP A O 1
ATOM 1335 N N . VAL A 1 172 ? -8.595 30.810 -20.970 1.00 84.38 172 VAL A N 1
ATOM 1336 C CA . VAL A 1 172 ? -8.148 29.632 -21.726 1.00 84.38 172 VAL A CA 1
ATOM 1337 C C . VAL A 1 172 ? -7.678 28.542 -20.757 1.00 84.38 172 VAL A C 1
ATOM 1339 O O . VAL A 1 172 ? -6.743 28.800 -19.986 1.00 84.38 172 VAL A O 1
ATOM 1342 N N . PRO A 1 173 ? -8.274 27.331 -20.789 1.00 83.50 173 PRO A N 1
ATOM 1343 C CA . PRO A 1 173 ? -7.835 26.219 -19.957 1.00 83.50 173 PRO A CA 1
ATOM 1344 C C . PRO A 1 173 ? -6.436 25.752 -20.357 1.00 83.50 173 PRO A C 1
ATOM 1346 O O . PRO A 1 173 ? -6.061 25.737 -21.531 1.00 83.50 173 PRO A O 1
ATOM 1349 N N . HIS A 1 174 ? -5.648 25.357 -19.363 1.00 84.62 174 HIS A N 1
ATOM 1350 C CA . HIS A 1 174 ? -4.335 24.768 -19.577 1.00 84.62 174 HIS A CA 1
ATOM 1351 C C . HIS A 1 174 ? -4.456 23.244 -19.624 1.00 84.62 174 HIS A C 1
ATOM 1353 O O . HIS A 1 174 ? -4.939 22.641 -18.669 1.00 84.62 174 HIS A O 1
ATOM 1359 N N . VAL A 1 175 ? -3.996 22.617 -20.706 1.00 87.94 175 VAL A N 1
ATOM 1360 C CA . VAL A 1 175 ? -3.913 21.152 -20.780 1.00 87.94 175 VAL A CA 1
ATOM 1361 C C . VAL A 1 175 ? -2.691 20.688 -19.993 1.00 87.94 175 VAL A C 1
ATOM 1363 O O . VAL A 1 175 ? -1.565 21.081 -20.297 1.00 87.94 175 VAL A O 1
ATOM 1366 N N . ALA A 1 176 ? -2.920 19.854 -18.983 1.00 86.25 176 ALA A N 1
ATOM 1367 C CA . ALA A 1 176 ? -1.881 19.206 -18.195 1.00 86.25 176 ALA A CA 1
ATOM 1368 C C . ALA A 1 176 ? -1.947 17.683 -18.362 1.00 86.25 176 ALA A C 1
ATOM 1370 O O . ALA A 1 176 ? -3.001 17.118 -18.647 1.00 86.25 176 ALA A O 1
ATOM 1371 N N . HIS A 1 177 ? -0.816 17.007 -18.160 1.00 89.75 177 HIS A N 1
ATOM 1372 C CA . HIS A 1 177 ? -0.744 15.547 -18.180 1.00 89.75 177 HIS A CA 1
ATOM 1373 C C . HIS A 1 177 ? -0.762 15.000 -16.753 1.00 89.75 177 HIS A C 1
ATOM 1375 O O . HIS A 1 177 ? 0.107 15.318 -15.939 1.00 89.75 177 HIS A O 1
ATOM 1381 N N . LEU A 1 178 ? -1.737 14.146 -16.463 1.00 89.44 178 LEU A N 1
ATOM 1382 C CA . LEU A 1 178 ? -1.833 13.373 -15.236 1.00 89.44 178 LEU A CA 1
ATOM 1383 C C . LEU A 1 178 ? -1.323 11.954 -15.495 1.00 89.44 178 LEU A C 1
ATOM 1385 O O . LEU A 1 178 ? -1.987 11.157 -16.153 1.00 89.44 178 LEU A O 1
ATOM 1389 N N . CYS A 1 179 ? -0.163 11.622 -14.937 1.00 90.38 179 CYS A N 1
ATOM 1390 C CA . CYS A 1 179 ? 0.301 10.241 -14.845 1.00 90.38 179 CYS A CA 1
ATOM 1391 C C . CYS A 1 179 ? -0.351 9.595 -13.615 1.00 90.38 179 CYS A C 1
ATOM 1393 O O . CYS A 1 179 ? -0.023 9.960 -12.487 1.00 90.38 179 CYS A O 1
ATOM 1395 N N . ALA A 1 180 ? -1.286 8.668 -13.817 1.00 90.56 180 ALA A N 1
ATOM 1396 C CA . ALA A 1 180 ? -2.074 8.059 -12.749 1.00 90.56 180 ALA A CA 1
ATOM 1397 C C . ALA A 1 180 ? -2.098 6.530 -12.822 1.00 90.56 180 ALA A C 1
ATOM 1399 O O . ALA A 1 180 ? -1.987 5.927 -13.889 1.00 90.56 180 ALA A O 1
ATOM 1400 N N . GLN A 1 181 ? -2.310 5.920 -11.661 1.00 90.75 181 GLN A N 1
ATOM 1401 C CA . GLN A 1 181 ? -2.583 4.499 -11.482 1.00 90.75 181 GLN A CA 1
ATOM 1402 C C . GLN A 1 181 ? -4.000 4.312 -10.927 1.00 90.75 181 GLN A C 1
ATOM 1404 O O . GLN A 1 181 ? -4.573 5.210 -10.307 1.00 90.75 181 GLN A O 1
ATOM 1409 N N . ASP A 1 182 ? -4.569 3.127 -11.137 1.00 90.81 182 ASP A N 1
ATOM 1410 C CA . ASP A 1 182 ? -5.857 2.755 -10.553 1.00 90.81 182 ASP A CA 1
ATOM 1411 C C . ASP A 1 182 ? -5.715 2.571 -9.033 1.00 90.81 182 ASP A C 1
ATOM 1413 O O . ASP A 1 182 ? -5.101 1.609 -8.563 1.00 90.81 182 ASP A O 1
ATOM 1417 N N . VAL A 1 183 ? -6.300 3.496 -8.266 1.00 90.69 183 VAL A N 1
ATOM 1418 C CA . VAL A 1 183 ? -6.217 3.500 -6.800 1.00 90.69 183 VAL A CA 1
ATOM 1419 C C . VAL A 1 183 ? -6.791 2.228 -6.181 1.00 90.69 183 VAL A C 1
ATOM 1421 O O . VAL A 1 183 ? -6.261 1.748 -5.183 1.00 90.69 183 VAL A O 1
ATOM 1424 N N . VAL A 1 184 ? -7.828 1.633 -6.776 1.00 91.38 184 VAL A N 1
ATOM 1425 C CA . VAL A 1 184 ? -8.431 0.407 -6.240 1.00 91.38 184 VAL A CA 1
ATOM 1426 C C . VAL A 1 184 ? -7.451 -0.751 -6.385 1.00 91.38 184 VAL A C 1
ATOM 1428 O O . VAL A 1 184 ? -7.278 -1.523 -5.443 1.00 91.38 184 VAL A O 1
ATOM 1431 N N . LYS A 1 185 ? -6.748 -0.841 -7.520 1.00 90.94 185 LYS A N 1
ATOM 1432 C CA . LYS A 1 185 ? -5.708 -1.860 -7.722 1.00 90.94 185 LYS A CA 1
ATOM 1433 C C . LYS A 1 185 ? -4.539 -1.690 -6.757 1.00 90.94 185 LYS A C 1
ATOM 1435 O O . LYS A 1 185 ? -4.100 -2.685 -6.193 1.00 90.94 185 LYS A O 1
ATOM 1440 N N . ILE A 1 186 ? -4.099 -0.452 -6.515 1.00 90.56 186 ILE A N 1
ATOM 1441 C CA . ILE A 1 186 ? -3.057 -0.160 -5.516 1.00 90.56 186 ILE A CA 1
ATOM 1442 C C . ILE A 1 186 ? -3.499 -0.634 -4.129 1.00 90.56 186 ILE A C 1
ATOM 1444 O O . ILE A 1 186 ? -2.734 -1.280 -3.422 1.00 90.56 186 ILE A O 1
ATOM 1448 N N . VAL A 1 187 ? -4.739 -0.341 -3.729 1.00 90.69 187 VAL A N 1
ATOM 1449 C CA . VAL A 1 187 ? -5.259 -0.765 -2.421 1.00 90.69 187 VAL A CA 1
ATOM 1450 C C . VAL A 1 187 ? -5.323 -2.281 -2.310 1.00 90.69 187 VAL A C 1
ATOM 1452 O O . VAL A 1 187 ? -4.918 -2.823 -1.284 1.00 90.69 187 VAL A O 1
ATOM 1455 N N . VAL A 1 188 ? -5.786 -2.969 -3.356 1.00 88.31 188 VAL A N 1
ATOM 1456 C CA . VAL A 1 188 ? -5.804 -4.438 -3.399 1.00 88.31 188 VAL A CA 1
ATOM 1457 C C . VAL A 1 188 ? -4.391 -5.006 -3.255 1.00 88.31 188 VAL A C 1
ATOM 1459 O O . VAL A 1 188 ? -4.193 -5.940 -2.485 1.00 88.31 188 VAL A O 1
ATOM 1462 N N . GLU A 1 189 ? -3.407 -4.425 -3.939 1.00 87.12 189 GLU A N 1
ATOM 1463 C CA . GLU A 1 189 ? -2.006 -4.843 -3.860 1.00 87.12 189 GLU A CA 1
ATOM 1464 C C . GLU A 1 189 ? -1.411 -4.611 -2.464 1.00 87.12 189 GLU A C 1
ATOM 1466 O O . GLU A 1 189 ? -0.822 -5.524 -1.886 1.00 87.12 189 GLU A O 1
ATOM 1471 N N . LEU A 1 190 ? -1.621 -3.427 -1.878 1.00 88.75 190 LEU A N 1
ATOM 1472 C CA . LEU A 1 190 ? -1.148 -3.106 -0.530 1.00 88.75 190 LEU A CA 1
ATOM 1473 C C . LEU A 1 190 ? -1.810 -3.998 0.527 1.00 88.75 190 LEU A C 1
ATOM 1475 O O . LEU A 1 190 ? -1.122 -4.564 1.367 1.00 88.75 190 LEU A O 1
ATOM 1479 N N . MET A 1 191 ? -3.131 -4.170 0.490 1.00 87.25 191 MET A N 1
ATOM 1480 C CA . MET A 1 191 ? -3.835 -5.012 1.467 1.00 87.25 191 MET A CA 1
ATOM 1481 C C . MET A 1 191 ? -3.548 -6.506 1.277 1.00 87.25 191 MET A C 1
ATOM 1483 O O . MET A 1 191 ? -3.579 -7.263 2.246 1.00 87.25 191 MET A O 1
ATOM 1487 N N . GLY A 1 192 ? -3.289 -6.939 0.042 1.00 84.31 192 GLY A N 1
ATOM 1488 C CA . GLY A 1 192 ? -2.963 -8.324 -0.293 1.00 84.31 192 GLY A CA 1
ATOM 1489 C C . GLY A 1 192 ? -1.506 -8.700 -0.026 1.00 84.31 192 GLY A C 1
ATOM 1490 O O . GLY A 1 192 ? -1.182 -9.886 -0.016 1.00 84.31 192 GLY A O 1
ATOM 1491 N N . ASN A 1 193 ? -0.620 -7.726 0.203 1.00 84.88 193 ASN A N 1
ATOM 1492 C CA . ASN A 1 193 ? 0.800 -7.992 0.378 1.00 84.88 193 ASN A CA 1
ATOM 1493 C C . ASN A 1 193 ? 1.079 -8.693 1.727 1.00 84.88 193 ASN A C 1
ATOM 1495 O O . ASN A 1 193 ? 0.878 -8.092 2.791 1.00 84.88 193 ASN A O 1
ATOM 1499 N N . PRO A 1 194 ? 1.620 -9.931 1.720 1.00 83.50 194 PRO A N 1
ATOM 1500 C CA . PRO A 1 194 ? 1.917 -10.674 2.943 1.00 83.50 194 PRO A CA 1
ATOM 1501 C C . PRO A 1 194 ? 2.895 -9.961 3.885 1.00 83.50 194 PRO A C 1
ATOM 1503 O O . PRO A 1 194 ? 2.847 -10.185 5.095 1.00 83.50 194 PRO A O 1
ATOM 1506 N N . TRP A 1 195 ? 3.759 -9.089 3.353 1.00 85.25 195 TRP A N 1
ATOM 1507 C CA . TRP A 1 195 ? 4.738 -8.329 4.132 1.00 85.25 195 TRP A CA 1
ATOM 1508 C C . TRP A 1 195 ? 4.085 -7.407 5.169 1.00 85.25 195 TRP A C 1
ATOM 1510 O O . TRP A 1 195 ? 4.639 -7.184 6.243 1.00 85.25 195 TRP A O 1
ATOM 1520 N N . PHE A 1 196 ? 2.883 -6.898 4.883 1.00 87.38 196 PHE A N 1
ATOM 1521 C CA . PHE A 1 196 ? 2.199 -5.951 5.764 1.00 87.38 196 PHE A CA 1
ATOM 1522 C C . PHE A 1 196 ? 1.268 -6.618 6.777 1.00 87.38 196 PHE A C 1
ATOM 1524 O O . PHE A 1 196 ? 0.744 -5.930 7.648 1.00 87.38 196 PHE A O 1
ATOM 1531 N N . VAL A 1 197 ? 1.076 -7.940 6.730 1.00 84.81 197 VAL A N 1
ATOM 1532 C CA . VAL A 1 197 ? 0.089 -8.648 7.572 1.00 84.81 197 VAL A CA 1
ATOM 1533 C C . VAL A 1 197 ? 0.281 -8.370 9.065 1.00 84.81 197 VAL A C 1
ATOM 1535 O O . VAL A 1 197 ? -0.697 -8.131 9.768 1.00 84.81 197 VAL A O 1
ATOM 1538 N N . SER A 1 198 ? 1.524 -8.343 9.552 1.00 87.12 198 SER A N 1
ATOM 1539 C CA . SER A 1 198 ? 1.835 -8.040 10.958 1.00 87.12 198 SER A CA 1
ATOM 1540 C C . SER A 1 198 ? 1.680 -6.565 11.336 1.00 87.12 198 SER A C 1
ATOM 1542 O O . SER A 1 198 ? 1.654 -6.242 12.521 1.00 87.12 198 SER A O 1
ATOM 1544 N N . TYR A 1 199 ? 1.587 -5.678 10.347 1.00 90.38 199 TYR A N 1
ATOM 1545 C CA . TYR A 1 199 ? 1.499 -4.227 10.512 1.00 90.38 199 TYR A CA 1
ATOM 1546 C C . TYR A 1 199 ? 0.107 -3.681 10.181 1.00 90.38 199 TYR A C 1
ATOM 1548 O O . TYR A 1 199 ? -0.124 -2.483 10.334 1.00 90.38 199 TYR A O 1
ATOM 1556 N N . MET A 1 200 ? -0.818 -4.531 9.729 1.00 89.50 200 MET A N 1
ATOM 1557 C CA . MET A 1 200 ? -2.161 -4.119 9.349 1.00 89.50 200 MET A CA 1
ATOM 1558 C C . MET A 1 200 ? -3.127 -4.100 10.533 1.00 89.50 200 MET A C 1
ATOM 1560 O O . MET A 1 200 ? -3.171 -5.005 11.370 1.00 89.50 200 MET A O 1
ATOM 1564 N N . LYS A 1 201 ? -3.967 -3.068 10.550 1.00 90.31 201 LYS A N 1
ATOM 1565 C CA . LYS A 1 201 ? -5.105 -2.906 11.448 1.00 90.31 201 LYS A CA 1
ATOM 1566 C C . LYS A 1 201 ? -6.373 -2.688 10.639 1.00 90.31 201 LYS A C 1
ATOM 1568 O O . LYS A 1 201 ? -6.386 -1.970 9.640 1.00 90.31 201 LYS A O 1
ATOM 1573 N N . PHE A 1 202 ? -7.453 -3.311 11.095 1.00 89.31 202 PHE A N 1
ATOM 1574 C CA . PHE A 1 202 ? -8.738 -3.262 10.401 1.00 89.31 202 PHE A CA 1
ATOM 1575 C C . PHE A 1 202 ? -9.885 -2.741 11.272 1.00 89.31 202 PHE A C 1
ATOM 1577 O O . PHE A 1 202 ? -10.881 -2.260 10.738 1.00 89.31 202 PHE A O 1
ATOM 1584 N N . ALA A 1 203 ? -9.733 -2.790 12.596 1.00 90.38 203 ALA A N 1
ATOM 1585 C CA . ALA A 1 203 ? -10.714 -2.293 13.550 1.00 90.38 203 ALA A CA 1
ATOM 1586 C C . ALA A 1 203 ? -10.228 -0.981 14.188 1.00 90.38 203 ALA A C 1
ATOM 1588 O O . ALA A 1 203 ? -9.038 -0.872 14.505 1.00 90.38 203 ALA A O 1
ATOM 1589 N N . PRO A 1 204 ? -11.122 -0.001 14.414 1.00 92.94 204 PRO A N 1
ATOM 1590 C CA . PRO A 1 204 ? -10.776 1.193 15.165 1.00 92.94 204 PRO A CA 1
ATOM 1591 C C . PRO A 1 204 ? -10.576 0.883 16.654 1.00 92.94 204 PRO A C 1
ATOM 1593 O O . PRO A 1 204 ? -11.189 -0.020 17.226 1.00 92.94 204 PRO A O 1
ATOM 1596 N N . GLU A 1 205 ? -9.741 1.685 17.299 1.00 93.62 205 GLU A N 1
ATOM 1597 C CA . GLU A 1 205 ? -9.466 1.634 18.733 1.00 93.62 205 GLU A CA 1
ATOM 1598 C C . GLU A 1 205 ? -9.510 3.063 19.288 1.00 93.62 205 GLU A C 1
ATOM 1600 O O . GLU A 1 205 ? -9.291 4.035 18.569 1.00 93.62 205 GLU A O 1
ATOM 1605 N N . ARG A 1 206 ? -9.762 3.230 20.584 1.00 94.19 206 ARG A N 1
ATOM 1606 C CA . ARG A 1 206 ? -9.599 4.523 21.259 1.00 94.19 206 ARG A CA 1
ATOM 1607 C C . ARG A 1 206 ? -8.575 4.390 22.365 1.00 94.19 206 ARG A C 1
ATOM 1609 O O . ARG A 1 206 ? -8.748 3.622 23.306 1.00 94.19 206 ARG A O 1
ATOM 1616 N N . HIS A 1 207 ? -7.488 5.135 22.226 1.00 93.62 207 HIS A N 1
ATOM 1617 C CA . HIS A 1 207 ? -6.374 5.148 23.164 1.00 93.62 207 HIS A CA 1
ATOM 1618 C C . HIS A 1 207 ? -6.485 6.332 24.122 1.00 93.62 207 HIS A C 1
ATOM 1620 O O . HIS A 1 207 ? -6.856 7.442 23.726 1.00 93.62 207 HIS A O 1
ATOM 1626 N N . TRP A 1 208 ? -6.149 6.090 25.381 1.00 91.81 208 TRP A N 1
ATOM 1627 C CA . TRP A 1 208 ? -6.241 7.064 26.459 1.00 91.81 208 TRP A CA 1
ATOM 1628 C C . TRP A 1 208 ? -4.987 7.032 27.338 1.00 91.81 208 TRP A C 1
ATOM 1630 O O . TRP A 1 208 ? -4.403 5.966 27.557 1.00 91.81 208 TRP A O 1
ATOM 1640 N N . THR A 1 209 ? -4.575 8.190 27.860 1.00 90.06 209 THR A N 1
ATOM 1641 C CA . THR A 1 209 ? -3.433 8.277 28.785 1.00 90.06 209 THR A CA 1
ATOM 1642 C C . THR A 1 209 ? -3.730 7.590 30.123 1.00 90.06 209 THR A C 1
ATOM 1644 O O . THR A 1 209 ? -4.878 7.472 30.545 1.00 90.06 209 THR A O 1
ATOM 1647 N N . ALA A 1 210 ? -2.676 7.156 30.821 1.00 83.31 210 ALA A N 1
ATOM 1648 C CA . ALA A 1 210 ? -2.767 6.506 32.133 1.00 83.31 210 ALA A CA 1
ATOM 1649 C C . ALA A 1 210 ? -3.076 7.464 33.303 1.00 83.31 210 ALA A C 1
ATOM 1651 O O . ALA A 1 210 ? -3.180 7.038 34.453 1.00 83.31 210 ALA A O 1
ATOM 1652 N N . LYS A 1 211 ? -3.143 8.774 33.037 1.00 78.62 211 LYS A N 1
ATOM 1653 C CA . LYS A 1 211 ? -3.366 9.804 34.060 1.00 78.62 211 LYS A CA 1
ATOM 1654 C C . LYS A 1 211 ? -4.815 9.745 34.561 1.00 78.62 211 LYS A C 1
ATOM 1656 O O . LYS A 1 211 ? -5.693 9.296 33.833 1.00 78.62 211 LYS A O 1
ATOM 1661 N N . LYS A 1 212 ? -5.059 10.242 35.784 1.00 63.03 212 LYS A N 1
ATOM 1662 C CA . LYS A 1 212 ? -6.367 10.196 36.475 1.00 63.03 212 LYS A CA 1
ATOM 1663 C C . LYS A 1 212 ? -7.554 10.695 35.637 1.00 63.03 212 LYS A C 1
ATOM 1665 O O . LYS A 1 212 ? -8.644 10.167 35.813 1.00 63.03 212 LYS A O 1
ATOM 1670 N N . ASP A 1 213 ? -7.323 11.624 34.708 1.00 66.94 213 ASP A N 1
ATOM 1671 C CA . ASP A 1 213 ? -8.383 12.209 33.878 1.00 66.94 213 ASP A CA 1
ATOM 1672 C C . ASP A 1 213 ? -8.471 11.618 32.463 1.00 66.94 213 ASP A C 1
ATOM 1674 O O . ASP A 1 213 ? -9.445 11.884 31.771 1.00 66.94 213 ASP A O 1
ATOM 1678 N N . GLY A 1 214 ? -7.496 10.792 32.052 1.00 77.50 214 GLY A N 1
ATOM 1679 C CA . GLY A 1 214 ? -7.438 10.121 30.751 1.00 77.50 214 GLY A CA 1
ATOM 1680 C C . GLY A 1 214 ? -7.641 11.057 29.554 1.00 77.50 214 GLY A C 1
ATOM 1681 O O . GLY A 1 214 ? -8.761 11.370 29.174 1.00 77.50 214 GLY A O 1
ATOM 1682 N N . GLU A 1 215 ? -6.568 11.428 28.865 1.00 88.38 215 GLU A N 1
ATOM 1683 C CA . GLU A 1 215 ? -6.643 12.231 27.632 1.00 88.38 215 GLU A CA 1
ATOM 1684 C C . GLU A 1 215 ? -6.645 11.330 26.394 1.00 88.38 215 GLU A C 1
ATOM 1686 O O . GLU A 1 215 ? -5.985 10.287 26.393 1.00 88.38 215 GLU A O 1
ATOM 1691 N N . ARG A 1 216 ? -7.365 11.721 25.332 1.00 92.62 216 ARG A N 1
ATOM 1692 C CA . ARG A 1 216 ? -7.354 10.988 24.056 1.00 92.62 216 ARG A CA 1
ATOM 1693 C C . ARG A 1 216 ? -5.977 11.056 23.405 1.00 92.62 216 ARG A C 1
ATOM 1695 O O . ARG A 1 216 ? -5.384 12.123 23.296 1.00 92.62 216 ARG A O 1
ATOM 1702 N N . ILE A 1 217 ? -5.522 9.910 22.910 1.00 92.31 217 ILE A N 1
ATOM 1703 C CA . ILE A 1 217 ? -4.298 9.777 22.122 1.00 92.31 217 ILE A CA 1
ATOM 1704 C C . ILE A 1 217 ? -4.681 9.460 20.674 1.00 92.31 217 ILE A C 1
ATOM 1706 O O . ILE A 1 217 ? -5.450 8.527 20.421 1.00 92.31 217 ILE A O 1
ATOM 1710 N N . TYR A 1 218 ? -4.114 10.231 19.744 1.00 93.06 218 TYR A N 1
ATOM 1711 C CA . TYR A 1 218 ? -4.275 10.090 18.298 1.00 93.06 218 TYR A CA 1
ATOM 1712 C C . TYR A 1 218 ? -2.900 9.900 17.661 1.00 93.06 218 TYR A C 1
ATOM 1714 O O . TYR A 1 218 ? -2.195 10.868 17.393 1.00 93.06 218 TYR A O 1
ATOM 1722 N N . ASN A 1 219 ? -2.501 8.647 17.463 1.00 91.12 219 ASN A N 1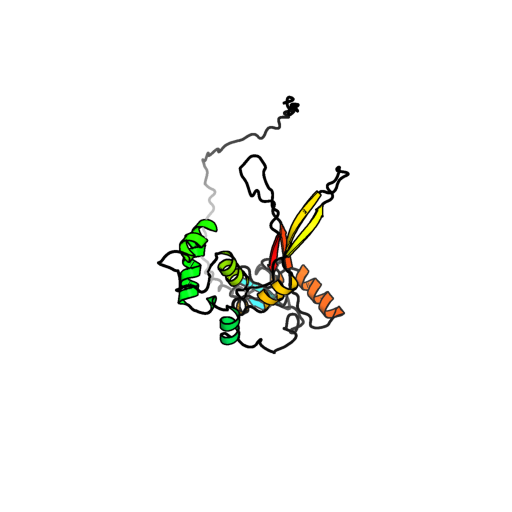
ATOM 1723 C CA . ASN A 1 219 ? -1.161 8.303 16.976 1.00 91.12 219 ASN A CA 1
ATOM 1724 C C . ASN A 1 219 ? -1.167 7.557 15.643 1.00 91.12 219 ASN A C 1
ATOM 1726 O O . ASN A 1 219 ? -0.138 7.537 14.971 1.00 91.12 219 ASN A O 1
ATOM 1730 N N . GLU A 1 220 ? -2.291 6.932 15.311 1.00 93.88 220 GLU A N 1
ATOM 1731 C CA . GLU A 1 220 ? -2.503 6.083 14.140 1.00 93.88 220 GLU A CA 1
ATOM 1732 C C . GLU A 1 220 ? -3.902 6.351 13.584 1.00 93.88 220 GLU A C 1
ATOM 1734 O O . GLU A 1 220 ? -4.796 6.780 14.324 1.00 93.88 220 GLU A O 1
ATOM 1739 N N . MET A 1 221 ? -4.142 6.042 12.312 1.00 93.06 221 MET A N 1
ATOM 1740 C CA . MET A 1 221 ? -5.443 6.309 11.688 1.00 93.06 221 MET A CA 1
ATOM 1741 C C . MET A 1 221 ? -6.601 5.606 12.406 1.00 93.06 221 MET A C 1
ATOM 1743 O O . MET A 1 221 ? -7.648 6.219 12.623 1.00 93.06 221 MET A O 1
ATOM 1747 N N . TRP A 1 222 ? -6.412 4.358 12.845 1.00 93.06 222 TRP A N 1
ATOM 1748 C CA . TRP A 1 222 ? -7.445 3.597 13.563 1.00 93.06 222 TRP A CA 1
ATOM 1749 C C . TRP A 1 222 ? -7.700 4.111 14.984 1.00 93.06 222 TRP A C 1
ATOM 1751 O O . TRP A 1 222 ? -8.716 3.759 15.574 1.00 93.06 222 TRP A O 1
ATOM 1761 N N . THR A 1 223 ? -6.817 4.963 15.524 1.00 94.75 223 THR A N 1
ATOM 1762 C CA . THR A 1 223 ? -7.035 5.638 16.816 1.00 94.75 223 THR A CA 1
ATOM 1763 C C . THR A 1 223 ? -7.887 6.898 16.697 1.00 94.75 223 THR A C 1
ATOM 1765 O O . THR A 1 223 ? -8.298 7.457 17.713 1.00 94.75 223 THR A O 1
ATOM 1768 N N . GLY A 1 224 ? -8.145 7.367 15.472 1.00 94.56 224 GLY A N 1
ATOM 1769 C CA . GLY A 1 224 ? -8.943 8.553 15.183 1.00 94.56 224 GLY A CA 1
ATOM 1770 C C . GLY A 1 224 ? -10.437 8.345 15.412 1.00 94.56 224 GLY A C 1
ATOM 1771 O O . GLY A 1 224 ? -11.012 7.329 15.020 1.00 94.56 224 GLY A O 1
ATOM 1772 N N . ASP A 1 225 ? -11.103 9.369 15.949 1.00 94.19 225 ASP A N 1
ATOM 1773 C CA . ASP A 1 225 ? -12.566 9.369 16.074 1.00 94.19 225 ASP A CA 1
ATOM 1774 C C . ASP A 1 225 ? -13.250 9.313 14.700 1.00 94.19 225 ASP A C 1
ATOM 1776 O O . ASP A 1 225 ? -14.344 8.763 14.573 1.00 94.19 225 ASP A O 1
ATOM 1780 N N . TRP A 1 226 ? -12.577 9.812 13.655 1.00 93.81 226 TRP A N 1
ATOM 1781 C CA . TRP A 1 226 ? -13.022 9.676 12.271 1.00 93.81 226 TRP A CA 1
ATOM 1782 C C . TRP A 1 226 ? -13.258 8.211 11.887 1.00 93.81 226 TRP A C 1
ATOM 1784 O O . TRP A 1 226 ? -14.364 7.877 11.465 1.00 93.81 226 TRP A O 1
ATOM 1794 N N . TRP A 1 227 ? -12.280 7.319 12.096 1.00 93.38 227 TRP A N 1
ATOM 1795 C CA . TRP A 1 227 ? -12.424 5.906 11.725 1.00 93.38 227 TRP A CA 1
ATOM 1796 C C . TRP A 1 227 ? -13.547 5.258 12.532 1.00 93.38 227 TRP A C 1
ATOM 1798 O O . TRP A 1 227 ? -14.409 4.591 11.964 1.00 93.38 227 TRP A O 1
ATOM 1808 N N . TRP A 1 228 ? -13.609 5.524 13.840 1.00 92.81 228 TRP A N 1
ATOM 1809 C CA . TRP A 1 228 ? -14.685 5.029 14.701 1.00 92.81 228 TRP A CA 1
ATOM 1810 C C . TRP A 1 228 ? -16.079 5.419 14.182 1.00 92.81 228 TRP A C 1
ATOM 1812 O O . TRP A 1 228 ? -16.998 4.598 14.144 1.00 92.81 228 TRP A O 1
ATOM 1822 N N . ASN A 1 229 ? -16.249 6.669 13.753 1.00 93.69 229 ASN A N 1
ATOM 1823 C CA . ASN A 1 229 ? -17.517 7.168 13.225 1.00 93.69 229 ASN A CA 1
ATOM 1824 C C . ASN A 1 229 ? -17.849 6.568 11.852 1.00 93.69 229 ASN A C 1
ATOM 1826 O O . ASN A 1 229 ? -18.989 6.156 11.634 1.00 93.69 229 ASN A O 1
ATOM 1830 N N . ILE A 1 230 ? -16.866 6.455 10.955 1.00 92.56 230 ILE A N 1
ATOM 1831 C CA . ILE A 1 230 ? -17.047 5.802 9.651 1.00 92.56 230 ILE A CA 1
ATOM 1832 C C . ILE A 1 230 ? -17.423 4.330 9.828 1.00 92.56 230 ILE A C 1
ATOM 1834 O O . ILE A 1 230 ? -18.372 3.869 9.198 1.00 92.56 230 ILE A O 1
ATOM 1838 N N . GLN A 1 231 ? -16.767 3.608 10.739 1.00 91.25 231 GLN A N 1
ATOM 1839 C CA . GLN A 1 231 ? -17.094 2.214 11.033 1.00 91.25 231 GLN A CA 1
ATOM 1840 C C . GLN A 1 231 ? -18.539 2.064 11.534 1.00 91.25 231 GLN A C 1
ATOM 1842 O O . GLN A 1 231 ? -19.231 1.129 11.139 1.00 91.25 231 GLN A O 1
ATOM 1847 N N . GLN A 1 232 ? -19.038 2.996 12.354 1.00 91.00 232 GLN A N 1
ATOM 1848 C CA . GLN A 1 232 ? -20.444 2.986 12.780 1.00 91.00 232 GLN A CA 1
ATOM 1849 C C . GLN A 1 232 ? -21.412 3.202 11.616 1.00 91.00 232 GLN A C 1
ATOM 1851 O O . GLN A 1 232 ? -22.454 2.547 11.561 1.00 91.00 232 GLN A O 1
ATOM 1856 N N . LEU A 1 233 ? -21.095 4.120 10.700 1.00 91.44 233 LEU A N 1
ATOM 1857 C CA . LEU A 1 233 ? -21.924 4.383 9.523 1.00 91.44 233 LEU A CA 1
ATOM 1858 C C . LEU A 1 233 ? -21.953 3.176 8.584 1.00 91.44 233 LEU A C 1
ATOM 1860 O O . LEU A 1 233 ? -23.032 2.750 8.175 1.00 91.44 233 LEU A O 1
ATOM 1864 N N . LEU A 1 234 ? -20.789 2.588 8.305 1.00 89.06 234 LEU A N 1
ATOM 1865 C CA . LEU A 1 234 ? -20.687 1.397 7.469 1.00 89.06 234 LEU A CA 1
ATOM 1866 C C . LEU A 1 234 ? -21.399 0.202 8.104 1.00 89.06 234 LEU A C 1
ATOM 1868 O O . LEU A 1 234 ? -22.142 -0.481 7.407 1.00 89.06 234 LEU A O 1
ATOM 1872 N N . ASN A 1 235 ? -21.276 0.013 9.421 1.00 87.19 235 ASN A N 1
ATOM 1873 C CA . ASN A 1 235 ? -21.978 -1.064 10.117 1.00 87.19 235 ASN A CA 1
ATOM 1874 C C . ASN A 1 235 ? -23.498 -0.951 10.025 1.00 87.19 235 ASN A C 1
ATOM 1876 O O . ASN A 1 235 ? -24.188 -1.959 9.888 1.00 87.19 235 ASN A O 1
ATOM 1880 N N . LYS A 1 236 ? -24.026 0.273 10.066 1.00 87.50 236 LYS A N 1
ATOM 1881 C CA . LYS A 1 236 ? -25.463 0.522 9.902 1.00 87.50 236 LYS A CA 1
ATOM 1882 C C . LYS A 1 236 ? -25.937 0.303 8.466 1.00 87.50 236 LYS A C 1
ATOM 1884 O O . LYS A 1 236 ? -27.051 -0.168 8.276 1.00 87.50 236 LYS A O 1
ATOM 1889 N N . ALA A 1 237 ? -25.126 0.676 7.478 1.00 88.31 237 ALA A N 1
ATOM 1890 C CA . ALA A 1 237 ? -25.513 0.629 6.069 1.00 88.31 237 ALA A CA 1
ATOM 1891 C C . ALA A 1 237 ? -25.290 -0.747 5.420 1.00 88.31 237 ALA A C 1
ATOM 1893 O O . ALA A 1 237 ? -26.099 -1.175 4.601 1.00 88.31 237 ALA A O 1
ATOM 1894 N N . PHE A 1 238 ? -24.204 -1.432 5.780 1.00 82.88 238 PHE A N 1
ATOM 1895 C CA . PHE A 1 238 ? -23.699 -2.608 5.067 1.00 82.88 238 PHE A CA 1
ATOM 1896 C C . PHE A 1 238 ? -23.398 -3.811 5.979 1.00 82.88 238 PHE A C 1
ATOM 1898 O O . PHE A 1 238 ? -22.999 -4.857 5.474 1.00 82.88 238 PHE A O 1
ATOM 1905 N N . GLY A 1 239 ? -23.585 -3.700 7.301 1.00 82.19 239 GLY A N 1
ATOM 1906 C CA . GLY A 1 239 ? -23.201 -4.752 8.251 1.00 82.19 239 GLY A CA 1
ATOM 1907 C C . GLY A 1 239 ? -21.687 -4.791 8.490 1.00 82.19 239 GLY A C 1
ATOM 1908 O O . GLY A 1 239 ? -21.056 -3.751 8.609 1.00 82.19 239 GLY A O 1
ATOM 1909 N N . ASP A 1 240 ? -21.074 -5.969 8.575 1.00 76.44 240 ASP A N 1
ATOM 1910 C CA . ASP A 1 240 ? -19.661 -6.128 8.967 1.00 76.44 240 ASP A CA 1
ATOM 1911 C C . ASP A 1 240 ? -18.665 -5.718 7.858 1.00 76.44 240 ASP A C 1
ATOM 1913 O O . ASP A 1 240 ? -17.975 -6.539 7.255 1.00 76.44 240 ASP A O 1
ATOM 1917 N N . ALA A 1 241 ? -18.602 -4.420 7.561 1.00 82.88 241 ALA A N 1
ATOM 1918 C CA . ALA A 1 241 ? -17.710 -3.846 6.562 1.00 82.88 241 ALA A CA 1
ATOM 1919 C C . ALA A 1 241 ? -16.322 -3.524 7.141 1.00 82.88 241 ALA A C 1
ATOM 1921 O O . ALA A 1 241 ? -16.166 -3.208 8.322 1.00 82.88 241 ALA A O 1
ATOM 1922 N N . THR A 1 242 ? -15.304 -3.538 6.279 1.00 86.56 242 THR A N 1
ATOM 1923 C CA . THR A 1 242 ? -13.933 -3.135 6.622 1.00 86.56 242 THR A CA 1
ATOM 1924 C C . THR A 1 242 ? -13.619 -1.771 6.023 1.00 86.56 242 THR A C 1
ATOM 1926 O O . THR A 1 242 ? -13.891 -1.523 4.849 1.00 86.56 242 THR A O 1
ATOM 1929 N N . VAL A 1 243 ? -13.019 -0.888 6.819 1.00 89.56 243 VAL A N 1
ATOM 1930 C CA . VAL A 1 243 ? -12.527 0.412 6.348 1.00 89.56 243 VAL A CA 1
ATOM 1931 C C . VAL A 1 243 ? -11.124 0.247 5.770 1.00 89.56 243 VAL A C 1
ATOM 1933 O O . VAL A 1 243 ? -10.227 -0.233 6.460 1.00 89.56 243 VAL A O 1
ATOM 1936 N N . ALA A 1 244 ? -10.928 0.705 4.534 1.00 90.88 244 ALA A N 1
ATOM 1937 C CA . ALA A 1 244 ? -9.616 0.964 3.949 1.00 90.88 244 ALA A CA 1
ATOM 1938 C C . ALA A 1 244 ? -9.378 2.483 3.951 1.00 90.88 244 ALA A C 1
ATOM 1940 O O . ALA A 1 244 ? -9.938 3.210 3.128 1.00 90.88 244 ALA A O 1
ATOM 1941 N N . ALA A 1 245 ? -8.619 2.983 4.926 1.00 91.56 245 ALA A N 1
ATOM 1942 C CA . ALA A 1 245 ? -8.407 4.416 5.105 1.00 91.56 245 ALA A CA 1
ATOM 1943 C C . ALA A 1 245 ? -7.340 4.919 4.124 1.00 91.56 245 ALA A C 1
ATOM 1945 O O . ALA A 1 245 ? -6.185 4.520 4.223 1.00 91.56 245 ALA A O 1
ATOM 1946 N N . LEU A 1 246 ? -7.702 5.812 3.201 1.00 93.44 246 LEU A N 1
ATOM 1947 C CA . LEU A 1 246 ? -6.754 6.418 2.263 1.00 93.44 246 LEU A CA 1
ATOM 1948 C C . LEU A 1 246 ? -6.392 7.833 2.690 1.00 93.44 246 LEU A C 1
ATOM 1950 O O . LEU A 1 246 ? -7.267 8.673 2.892 1.00 93.44 246 LEU A O 1
ATOM 1954 N N . ILE A 1 247 ? -5.093 8.093 2.786 1.00 91.69 247 ILE A N 1
ATOM 1955 C CA . ILE A 1 247 ? -4.536 9.430 2.967 1.00 91.69 247 ILE A CA 1
ATOM 1956 C C . ILE A 1 247 ? -3.929 9.837 1.633 1.00 91.69 247 ILE A C 1
ATOM 1958 O O . ILE A 1 247 ? -3.037 9.160 1.123 1.00 91.69 247 ILE A O 1
ATOM 1962 N N . VAL A 1 248 ? -4.413 10.943 1.079 1.00 92.31 248 VAL A N 1
ATOM 1963 C CA . VAL A 1 248 ? -3.906 11.507 -0.170 1.00 92.31 248 VAL A CA 1
ATOM 1964 C C . VAL A 1 248 ? -3.251 12.841 0.142 1.00 92.31 248 VAL A C 1
ATOM 1966 O O . VAL A 1 248 ? -3.856 13.694 0.791 1.00 92.31 248 VAL A O 1
ATOM 1969 N N . SER A 1 249 ? -2.013 13.017 -0.303 1.00 92.12 249 SER A N 1
ATOM 1970 C CA . SER A 1 249 ? -1.260 14.258 -0.129 1.00 92.12 249 SER A CA 1
ATOM 1971 C C . SER A 1 249 ? -0.600 14.650 -1.440 1.00 92.12 249 SER A C 1
ATOM 1973 O O . SER A 1 249 ? -0.161 13.788 -2.195 1.00 92.12 249 SER A O 1
ATOM 1975 N N . SER A 1 250 ? -0.518 15.945 -1.719 1.00 90.94 250 SER A N 1
ATOM 1976 C CA . SER A 1 250 ? 0.178 16.468 -2.889 1.00 90.94 250 SER A CA 1
ATOM 1977 C C . SER A 1 250 ? 1.120 17.578 -2.456 1.00 90.94 250 SER A C 1
ATOM 1979 O O . SER A 1 250 ? 0.753 18.432 -1.649 1.00 90.94 250 SER A O 1
ATOM 1981 N N . ASN A 1 251 ? 2.339 17.555 -2.985 1.00 88.44 251 ASN A N 1
ATOM 1982 C CA . ASN A 1 251 ? 3.318 18.614 -2.783 1.00 88.44 251 ASN A CA 1
ATOM 1983 C C . ASN A 1 251 ? 3.795 19.109 -4.146 1.00 88.44 251 ASN A C 1
ATOM 1985 O O . ASN A 1 251 ? 4.029 18.307 -5.042 1.00 88.44 251 ASN A O 1
ATOM 1989 N N . LYS A 1 252 ? 3.962 20.422 -4.294 1.00 87.88 252 LYS A N 1
ATOM 1990 C CA . LYS A 1 252 ? 4.558 21.025 -5.482 1.00 87.88 252 LYS A CA 1
ATOM 1991 C C . LYS A 1 252 ? 6.069 20.814 -5.449 1.00 87.88 252 LYS A C 1
ATOM 1993 O O . LYS A 1 252 ? 6.741 21.269 -4.525 1.00 87.88 252 LYS A O 1
ATOM 1998 N N . THR A 1 253 ? 6.615 20.182 -6.478 1.00 81.44 253 THR A N 1
ATOM 1999 C CA . THR A 1 253 ? 8.055 19.973 -6.626 1.00 81.44 253 THR A CA 1
ATOM 2000 C C . THR A 1 253 ? 8.558 20.576 -7.934 1.00 81.44 253 THR A C 1
ATOM 2002 O O . THR A 1 253 ? 7.897 20.540 -8.973 1.00 81.44 253 THR A O 1
ATOM 2005 N N . GLN A 1 254 ? 9.748 21.171 -7.880 1.00 76.81 254 GLN A N 1
ATOM 2006 C CA . GLN A 1 254 ? 10.427 21.712 -9.055 1.00 76.81 254 GLN A CA 1
ATOM 2007 C C . GLN A 1 254 ? 11.332 20.633 -9.636 1.00 76.81 254 GLN A C 1
ATOM 2009 O O . GLN A 1 254 ? 12.221 20.142 -8.943 1.00 76.81 254 GLN A O 1
ATOM 2014 N N . VAL A 1 255 ? 11.104 20.259 -10.896 1.00 70.12 255 VAL A N 1
ATOM 2015 C CA . VAL A 1 255 ? 11.865 19.189 -11.563 1.00 70.12 255 VAL A CA 1
ATOM 2016 C C . VAL A 1 255 ? 13.110 19.732 -12.273 1.00 70.12 255 VAL A C 1
ATOM 2018 O O . VAL A 1 255 ? 14.066 18.992 -12.484 1.00 70.12 255 VAL A O 1
ATOM 2021 N N . SER A 1 256 ? 13.165 21.035 -12.580 1.00 64.94 256 SER A N 1
ATOM 2022 C CA . SER A 1 256 ? 14.329 21.663 -13.219 1.00 64.94 256 SER A CA 1
ATOM 2023 C C . SER A 1 256 ? 14.767 22.954 -12.525 1.00 64.94 256 SER A C 1
ATOM 2025 O O . SER A 1 256 ? 13.950 23.846 -12.312 1.00 64.94 256 SER A O 1
ATOM 2027 N N . ILE A 1 257 ? 16.075 23.095 -12.295 1.00 56.41 257 ILE A N 1
ATOM 2028 C CA . ILE A 1 257 ? 16.727 24.328 -11.802 1.00 56.41 257 ILE A CA 1
ATOM 2029 C C . ILE A 1 257 ? 17.013 25.313 -12.966 1.00 56.41 257 ILE A C 1
ATOM 2031 O O . ILE A 1 257 ? 17.419 26.451 -12.757 1.00 56.41 257 ILE A O 1
ATOM 2035 N N . LEU A 1 258 ? 16.799 24.888 -14.217 1.00 48.22 258 LEU A N 1
ATOM 2036 C CA . LEU A 1 258 ? 17.059 25.683 -15.421 1.00 48.22 258 LEU A CA 1
ATOM 2037 C C . LEU A 1 258 ? 15.896 26.639 -15.773 1.00 48.22 258 LEU A C 1
ATOM 2039 O O . LEU A 1 258 ? 14.750 26.385 -15.380 1.00 48.22 258 LEU A O 1
ATOM 2043 N N . PRO A 1 259 ? 16.160 27.721 -16.540 1.00 42.38 259 PRO A N 1
ATOM 2044 C CA . PRO A 1 259 ? 15.155 28.720 -16.896 1.00 42.38 259 PRO A CA 1
ATOM 2045 C C . PRO A 1 259 ? 14.109 28.078 -17.814 1.00 42.38 259 PRO A C 1
ATOM 2047 O O . PRO A 1 259 ? 14.396 27.742 -18.959 1.00 42.38 259 PRO A O 1
ATOM 2050 N N . GLY A 1 260 ? 12.914 27.842 -17.276 1.00 58.78 260 GLY A N 1
ATOM 2051 C CA . GLY A 1 260 ? 11.860 27.038 -17.909 1.00 58.78 260 GLY A CA 1
ATOM 2052 C C . GLY A 1 260 ? 11.061 26.209 -16.901 1.00 58.78 260 GLY A C 1
ATOM 2053 O O . GLY A 1 260 ? 9.911 25.883 -17.172 1.00 58.78 260 GLY A O 1
ATOM 2054 N N . GLY A 1 261 ? 11.647 25.943 -15.723 1.00 58.41 261 GLY A N 1
ATOM 2055 C CA . GLY A 1 261 ? 10.974 25.570 -14.474 1.00 58.41 261 GLY A CA 1
ATOM 2056 C C . GLY A 1 261 ? 9.743 24.672 -14.607 1.00 58.41 261 GLY A C 1
ATOM 2057 O O . GLY A 1 261 ? 8.637 25.118 -14.297 1.00 58.41 261 GLY A O 1
ATOM 2058 N N . GLN A 1 262 ? 9.913 23.412 -15.018 1.00 69.56 262 GLN A N 1
ATOM 2059 C CA . GLN A 1 262 ? 8.791 22.473 -15.008 1.00 69.56 262 GLN A CA 1
ATOM 2060 C C . GLN A 1 262 ? 8.445 22.098 -13.560 1.00 69.56 262 GLN A C 1
ATOM 2062 O O . GLN A 1 262 ? 9.284 21.608 -12.798 1.00 69.56 262 GLN A O 1
ATOM 2067 N N . GLN A 1 263 ? 7.202 22.378 -13.175 1.00 76.56 263 GLN A N 1
ATOM 2068 C CA . GLN A 1 263 ? 6.640 22.030 -11.873 1.00 76.56 263 GLN A CA 1
ATOM 2069 C C . GLN A 1 263 ? 5.879 20.717 -12.021 1.00 76.56 263 GLN A C 1
ATOM 2071 O O . GLN A 1 263 ? 5.103 20.554 -12.964 1.00 76.56 263 GLN A O 1
ATOM 2076 N N . VAL A 1 264 ? 6.070 19.807 -11.077 1.00 85.00 264 VAL A N 1
ATOM 2077 C CA . VAL A 1 264 ? 5.290 18.575 -10.974 1.00 85.00 264 VAL A CA 1
ATOM 2078 C C . VAL A 1 264 ? 4.640 18.540 -9.599 1.00 85.00 264 VAL A C 1
ATOM 2080 O O . VAL A 1 264 ? 5.158 19.083 -8.627 1.00 85.00 264 VAL A O 1
ATOM 2083 N N . TYR A 1 265 ? 3.462 17.937 -9.531 1.00 87.69 265 TYR A N 1
ATOM 2084 C CA . TYR A 1 265 ? 2.700 17.781 -8.302 1.00 87.69 265 TYR A CA 1
ATOM 2085 C C . TYR A 1 265 ? 2.559 16.286 -8.022 1.00 87.69 265 TYR A C 1
ATOM 2087 O O . TYR A 1 265 ? 1.538 15.701 -8.388 1.00 87.69 265 TYR A O 1
ATOM 2095 N N . PRO A 1 266 ? 3.580 15.621 -7.446 1.00 90.50 266 PRO A N 1
ATOM 2096 C CA . PRO A 1 266 ? 3.418 14.249 -6.992 1.00 90.50 266 PRO A CA 1
ATOM 2097 C C . PRO A 1 266 ? 2.211 14.143 -6.058 1.00 90.50 266 PRO A C 1
ATOM 2099 O O . PRO A 1 266 ? 2.035 14.959 -5.150 1.00 90.50 266 PRO A O 1
ATOM 2102 N N . VAL A 1 267 ? 1.383 13.130 -6.300 1.00 89.38 267 VAL A N 1
ATOM 2103 C CA . VAL A 1 267 ? 0.286 12.737 -5.419 1.00 89.38 267 VAL A CA 1
ATOM 2104 C C . VAL A 1 267 ? 0.701 11.450 -4.720 1.00 89.38 267 VAL A C 1
ATOM 2106 O O . VAL A 1 267 ? 0.899 10.419 -5.357 1.00 89.38 267 VAL A O 1
ATOM 2109 N N . TYR A 1 268 ? 0.847 11.523 -3.405 1.00 89.25 268 TYR A N 1
ATOM 2110 C CA . TYR A 1 268 ? 1.154 10.393 -2.545 1.00 89.25 268 TYR A CA 1
ATOM 2111 C C . TYR A 1 268 ? -0.141 9.803 -2.006 1.00 89.25 268 TYR A C 1
ATOM 2113 O O . TYR A 1 268 ? -0.996 10.532 -1.500 1.00 89.25 268 TYR A O 1
ATOM 2121 N N . VAL A 1 269 ? -0.261 8.480 -2.084 1.00 90.25 269 VAL A N 1
ATOM 2122 C CA . VAL A 1 269 ? -1.368 7.720 -1.501 1.00 90.25 269 VAL A CA 1
ATOM 2123 C C . VAL A 1 269 ? -0.794 6.802 -0.432 1.00 90.25 269 VAL A C 1
ATOM 2125 O O . VAL A 1 269 ? 0.111 6.019 -0.709 1.00 90.25 269 VAL A O 1
ATOM 2128 N N . LEU A 1 270 ? -1.316 6.904 0.788 1.00 91.12 270 LEU A N 1
ATOM 2129 C CA . LEU A 1 270 ? -0.966 6.025 1.899 1.00 91.12 270 LEU A CA 1
ATOM 2130 C C . LEU A 1 270 ? -2.210 5.291 2.390 1.00 91.12 270 LEU A C 1
ATOM 2132 O O . LEU A 1 270 ? -3.290 5.875 2.498 1.00 91.12 270 LEU A O 1
ATOM 2136 N N . LEU A 1 271 ? -2.038 4.017 2.732 1.00 93.50 271 LEU A N 1
ATOM 2137 C CA . LEU A 1 271 ? -3.077 3.212 3.355 1.00 93.50 271 LEU A CA 1
ATOM 2138 C C . LEU A 1 271 ? -2.936 3.293 4.881 1.00 93.50 271 LEU A C 1
ATOM 2140 O O . LEU A 1 271 ? -2.039 2.694 5.465 1.00 93.50 271 LEU A O 1
ATOM 2144 N N . GLY A 1 272 ? -3.854 4.001 5.531 1.00 93.06 272 GLY A N 1
ATOM 2145 C CA . GLY A 1 272 ? -3.904 4.207 6.981 1.00 93.06 272 GLY A CA 1
ATOM 2146 C C . GLY A 1 272 ? -4.112 2.937 7.810 1.00 93.06 272 GLY A C 1
ATOM 2147 O O . GLY A 1 272 ? -3.993 2.971 9.031 1.00 93.06 272 GLY A O 1
ATOM 2148 N N . ASN A 1 273 ? -4.426 1.815 7.165 1.00 92.88 273 ASN A N 1
ATOM 2149 C CA . ASN A 1 273 ? -4.474 0.502 7.800 1.00 92.88 273 ASN A CA 1
ATOM 2150 C C . ASN A 1 273 ? -3.087 -0.041 8.144 1.00 92.88 273 ASN A C 1
ATOM 2152 O O . ASN A 1 273 ? -2.997 -0.940 8.973 1.00 92.88 273 ASN A O 1
ATOM 2156 N N . ILE A 1 274 ? -2.028 0.466 7.511 1.00 92.62 274 ILE A N 1
ATOM 2157 C CA . ILE A 1 274 ? -0.653 0.041 7.764 1.00 92.62 274 ILE A CA 1
ATOM 2158 C C . ILE A 1 274 ? -0.073 0.922 8.872 1.00 92.62 274 ILE A C 1
ATOM 2160 O O . ILE A 1 274 ? -0.110 2.149 8.787 1.00 92.62 274 ILE A O 1
ATOM 2164 N N . CYS A 1 275 ? 0.451 0.288 9.919 1.00 91.38 275 CYS A N 1
ATOM 2165 C CA . CYS A 1 275 ? 1.086 0.964 11.043 1.00 91.38 275 CYS A CA 1
ATOM 2166 C C . CYS A 1 275 ? 2.277 1.812 10.590 1.00 91.38 275 CYS A C 1
ATOM 2168 O O . CYS A 1 275 ? 3.109 1.349 9.807 1.00 91.38 275 CYS A O 1
ATOM 2170 N N . LYS A 1 276 ? 2.424 3.013 11.160 1.00 89.12 276 LYS A N 1
ATOM 2171 C CA . LYS A 1 276 ? 3.558 3.902 10.849 1.00 89.12 276 LYS A CA 1
ATOM 2172 C C . LYS A 1 276 ? 4.929 3.353 11.259 1.00 89.12 276 LYS A C 1
ATOM 2174 O O . LYS A 1 276 ? 5.939 3.930 10.884 1.00 89.12 276 LYS A O 1
ATOM 2179 N N . SER A 1 277 ? 4.965 2.324 12.107 1.00 85.88 277 SER A N 1
ATOM 2180 C CA . SER A 1 277 ? 6.200 1.729 12.632 1.00 85.88 277 SER A CA 1
ATOM 2181 C C . SER A 1 277 ? 6.805 0.654 11.723 1.00 85.88 277 SER A C 1
ATOM 2183 O O . SER A 1 277 ? 7.679 -0.082 12.183 1.00 85.88 277 SER A O 1
ATOM 2185 N N . LEU A 1 278 ? 6.258 0.481 10.517 1.00 81.00 278 LEU A N 1
ATOM 2186 C CA . LEU A 1 278 ? 6.872 -0.305 9.450 1.00 81.00 278 LEU A CA 1
ATOM 2187 C C . LEU A 1 278 ? 8.216 0.320 9.048 1.00 81.00 278 LEU A C 1
ATOM 2189 O O . LEU A 1 278 ? 9.179 -0.460 8.893 1.00 81.00 278 LEU A O 1
#

Foldseek 3Di:
DDDDDDDDDDDDDDDDDDDDDDDDDDDDDDDDDDDDDDDDDDDDDPDPDDPPQPDPDPQWDQDPVVQWTKRFQPDPLAQPDPDPDQDDDDPVVVLLVQLPQCSDVVLVVVLVCLPPVPPDQVRSLCVCPDPVNPVVHPDNGSVVSVVSVLSRDDFFDWDWDWDFDDDPPDPGTDTDIDTDGDVVRVLCCVVSDPVQPVQFDFTAMWIWHSDPVTDTDDDAPSNDVVVVVVSVVCCVVPNSDTDFDKDKDWDWDFPDPDDPTDIDIDIDIDGRRGHPVD

InterPro domains:
  IPR041078 Plavaka transposase [PF18759] (139-277)